Protein AF-A0A3N5GTB1-F1 (afdb_monomer)

Foldseek 3Di:
DPPVLFDADPVSPAGVVGCCLGLVADDPDPQGDGLLVVLCVPQALPDDCVVQVLSNVVSLVSSLVSLLSNLCSVQAVVVLCVVCVVVCVVDVCCVVVLVLLVVLLVLVVCVVCCVDCLNPPLLPDDRDNDDDPRRDPVSNVVVSVVVNVVSVDDDPSNVVSPVDPSPSHDPVSVVVSVVVSVVLSVVLVVCPPPNHDPCPPPRHSSVVD

Secondary structure (DSSP, 8-state):
--STTPEE-TTSS-EES-HHHHS-B---SSS--B-HHHHIIIIITT--TTT-HHHHHHHHHHHHHHHHHHHHIIIIIHHHHHHTHHHHHH-TTHHHHHHHHHHHHHHHHHHH-TTSHIIIIITT--------TTS-HHHHHHHHHHHHHHTT--SHHHHHHTT----SS-HHHHHHHHHHHHHHHHHHHHHHSSS----TT--SGGGG-

Solvent-accessible surface area (backbone atoms only — not comparable to full-atom values): 12001 Å² total; per-residue (Å²): 93,54,52,76,14,36,42,60,45,99,81,67,81,49,42,53,54,37,60,56,70,53,47,37,42,77,55,94,57,96,59,62,46,42,32,37,39,58,53,37,63,77,70,43,73,84,56,52,56,92,80,41,47,55,36,39,51,52,46,50,52,32,48,52,42,43,49,46,49,39,47,41,24,65,72,44,50,50,52,45,48,67,77,43,43,68,54,46,74,76,32,83,68,42,60,56,69,44,44,49,28,53,54,23,50,52,52,48,51,54,66,79,34,71,82,34,61,57,66,75,45,51,66,76,58,75,91,60,63,81,82,52,94,80,57,59,69,68,28,44,53,50,32,45,53,46,56,54,50,57,80,65,61,78,52,69,70,60,61,48,36,72,70,55,85,36,87,74,47,42,71,68,59,50,53,50,49,52,55,53,49,51,53,53,52,52,50,45,50,57,51,49,45,98,64,55,69,91,59,82,93,58,47,38,63,73,82,76,114

Mean predicted aligned error: 4.12 Å

Structure (mmCIF, N/CA/C/O backbone):
data_AF-A0A3N5GTB1-F1
#
_entry.id   AF-A0A3N5GTB1-F1
#
loop_
_atom_site.group_PDB
_atom_site.id
_atom_site.type_symbol
_atom_site.label_atom_id
_atom_site.label_alt_id
_atom_site.label_comp_id
_atom_site.label_asym_id
_atom_site.label_entity_id
_atom_site.label_seq_id
_atom_site.pdbx_PDB_ins_code
_atom_site.Cartn_x
_atom_site.Cartn_y
_atom_site.Cartn_z
_atom_site.occupancy
_atom_site.B_iso_or_equiv
_atom_site.auth_seq_id
_atom_site.auth_comp_id
_atom_site.auth_asym_id
_atom_site.auth_atom_id
_atom_site.pdbx_PDB_model_num
ATOM 1 N N . MET A 1 1 ? 3.402 5.515 -2.998 1.00 71.94 1 MET A N 1
ATOM 2 C CA . MET A 1 1 ? 3.806 6.461 -4.069 1.00 71.94 1 MET A CA 1
ATOM 3 C C . MET A 1 1 ? 2.945 6.198 -5.280 1.00 71.94 1 MET A C 1
ATOM 5 O O . MET A 1 1 ? 1.875 6.769 -5.331 1.00 71.94 1 MET A O 1
ATOM 9 N N . ALA A 1 2 ? 3.324 5.293 -6.176 1.00 79.62 2 ALA A N 1
ATOM 10 C CA . ALA A 1 2 ? 2.433 4.733 -7.185 1.00 79.62 2 ALA A CA 1
ATOM 11 C C . ALA A 1 2 ? 2.153 3.270 -6.820 1.00 79.62 2 ALA A C 1
ATOM 13 O O . ALA A 1 2 ? 3.024 2.671 -6.173 1.00 79.62 2 ALA A O 1
ATOM 14 N N . PRO A 1 3 ? 0.984 2.708 -7.164 1.00 88.06 3 PRO A N 1
ATOM 15 C CA . PRO A 1 3 ? -0.127 3.209 -7.987 1.00 88.06 3 PRO A CA 1
ATOM 16 C C . PRO A 1 3 ? -0.988 4.353 -7.409 1.00 88.06 3 PRO A C 1
ATOM 18 O O . PRO A 1 3 ? -1.702 4.984 -8.187 1.00 88.06 3 PRO A O 1
ATOM 21 N N . ASP A 1 4 ? -0.915 4.673 -6.109 1.00 88.31 4 ASP A N 1
ATOM 22 C CA . ASP A 1 4 ? -1.715 5.732 -5.440 1.00 88.31 4 ASP A CA 1
ATOM 23 C C . ASP A 1 4 ? -1.354 7.181 -5.841 1.00 88.31 4 ASP A C 1
ATOM 25 O O . ASP A 1 4 ? -1.315 8.081 -5.010 1.00 88.31 4 ASP A O 1
ATOM 29 N N . SER A 1 5 ? -1.012 7.428 -7.103 1.00 88.25 5 SER A N 1
ATOM 30 C CA . SER A 1 5 ? -0.525 8.722 -7.594 1.00 88.25 5 SER A CA 1
ATOM 31 C C . SER A 1 5 ? -1.546 9.508 -8.409 1.00 88.25 5 SER A C 1
ATOM 33 O O . SER A 1 5 ? -1.198 10.572 -8.905 1.00 88.25 5 SER A O 1
ATOM 35 N N . GLY A 1 6 ? -2.770 9.006 -8.589 1.00 89.25 6 GLY A N 1
ATOM 36 C CA . GLY A 1 6 ? -3.812 9.768 -9.278 1.00 89.25 6 GLY A CA 1
ATOM 37 C C . GLY A 1 6 ? -4.082 11.098 -8.567 1.00 89.25 6 GLY A C 1
ATOM 38 O O . GLY A 1 6 ? -4.015 11.182 -7.342 1.00 89.25 6 GLY A O 1
ATOM 39 N N . ILE A 1 7 ? -4.356 12.151 -9.331 1.00 90.31 7 ILE A N 1
ATOM 40 C CA . ILE A 1 7 ? -4.638 13.482 -8.795 1.00 90.31 7 ILE A CA 1
ATOM 41 C C . ILE A 1 7 ? -6.068 13.485 -8.266 1.00 90.31 7 ILE A C 1
ATOM 43 O O . ILE A 1 7 ? -6.982 13.257 -9.061 1.00 90.31 7 ILE A O 1
ATOM 47 N N . PRO A 1 8 ? -6.274 13.724 -6.961 1.00 90.25 8 PRO A N 1
ATOM 48 C CA . PRO A 1 8 ? -7.608 13.758 -6.388 1.00 90.25 8 PRO A CA 1
ATOM 49 C C . PRO A 1 8 ? -8.387 14.979 -6.885 1.00 90.25 8 PRO A C 1
ATOM 51 O O . PRO A 1 8 ? -7.830 16.064 -7.078 1.00 90.25 8 PRO A O 1
ATOM 54 N N . ASP A 1 9 ? -9.699 14.822 -7.031 1.00 88.88 9 ASP A N 1
ATOM 55 C CA . ASP A 1 9 ? -10.620 15.950 -7.083 1.00 88.88 9 ASP A CA 1
ATOM 56 C C . ASP A 1 9 ? -10.715 16.654 -5.715 1.00 88.88 9 ASP A C 1
ATOM 58 O O . ASP A 1 9 ? -10.131 16.229 -4.719 1.00 88.88 9 ASP A O 1
ATOM 62 N N . ALA A 1 10 ? -11.457 17.763 -5.645 1.00 87.44 10 ALA A N 1
ATOM 63 C CA . ALA A 1 10 ? -11.552 18.569 -4.424 1.00 87.44 10 ALA A CA 1
ATOM 64 C C . ALA A 1 10 ? -12.070 17.786 -3.199 1.00 87.44 10 ALA A C 1
ATOM 66 O O . ALA A 1 10 ? -11.767 18.156 -2.065 1.00 87.44 10 ALA A O 1
ATOM 67 N N . ASN A 1 11 ? -12.831 16.713 -3.430 1.00 83.94 11 ASN A N 1
ATOM 68 C CA . ASN A 1 11 ? -13.435 15.888 -2.388 1.00 83.94 11 ASN A CA 1
ATOM 69 C C . ASN A 1 11 ? -12.634 14.613 -2.092 1.00 83.94 11 ASN A C 1
ATOM 71 O O . ASN A 1 11 ? -13.016 13.876 -1.186 1.00 83.94 11 ASN A O 1
ATOM 75 N N . TRP A 1 12 ? -11.543 14.356 -2.824 1.00 82.94 12 TRP 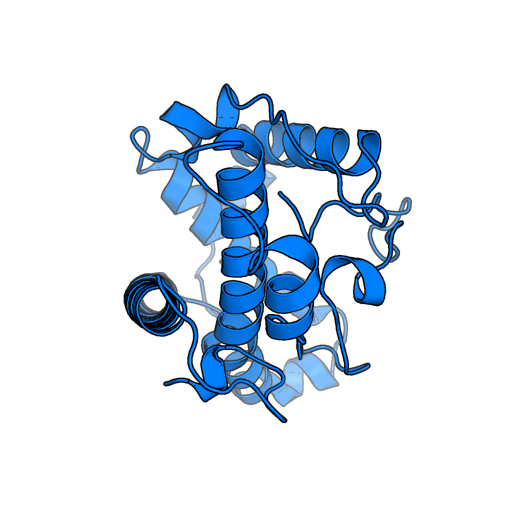A N 1
ATOM 76 C CA . TRP A 1 12 ? -10.755 13.122 -2.739 1.00 82.94 12 TRP A CA 1
ATOM 77 C C . TRP A 1 12 ? -11.563 11.852 -3.050 1.00 82.94 12 TRP A C 1
ATOM 79 O O . TRP A 1 12 ? -11.291 10.774 -2.520 1.00 82.94 12 TRP A O 1
ATOM 89 N 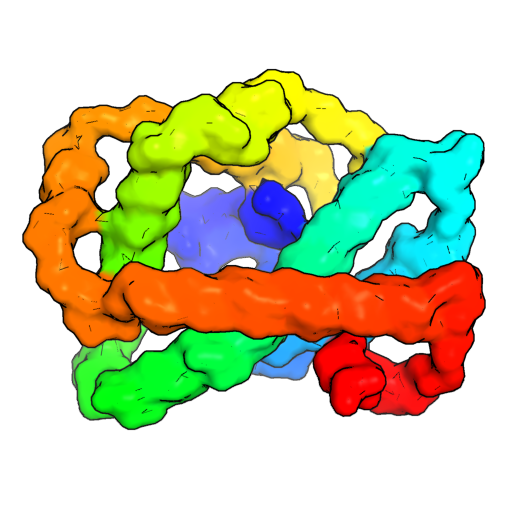N . GLU A 1 13 ? -12.562 11.975 -3.924 1.00 82.38 13 GLU A N 1
ATOM 90 C CA . GLU A 1 13 ? -13.451 10.878 -4.321 1.00 82.38 13 GLU A CA 1
ATOM 91 C C . GLU A 1 13 ? -13.109 10.336 -5.712 1.00 82.38 13 GLU A C 1
ATOM 93 O O . GLU A 1 13 ? -13.308 9.150 -5.983 1.00 82.38 13 GLU A O 1
ATOM 98 N N . LYS A 1 14 ? -12.581 11.188 -6.597 1.00 87.88 14 LYS A N 1
ATOM 99 C CA . LYS A 1 14 ? -12.169 10.817 -7.957 1.00 87.88 14 LYS A CA 1
ATOM 100 C C . LYS A 1 14 ? -10.705 11.136 -8.171 1.00 87.88 14 LYS A C 1
ATOM 102 O O . LYS A 1 14 ? -10.216 12.140 -7.669 1.00 87.88 14 LYS A O 1
ATOM 107 N N . PHE A 1 15 ? -10.036 10.295 -8.951 1.00 91.06 15 PHE A N 1
ATOM 108 C CA . PHE A 1 15 ? -8.606 10.402 -9.207 1.00 91.06 15 PHE A CA 1
ATOM 109 C C . PHE A 1 15 ? -8.328 10.380 -10.709 1.00 91.06 15 PHE A C 1
ATOM 111 O O . PHE A 1 15 ? -8.998 9.655 -11.446 1.00 91.06 15 PHE A O 1
ATOM 118 N N . ASP A 1 16 ? -7.339 11.156 -11.148 1.00 91.62 16 ASP A N 1
ATOM 119 C CA . ASP A 1 16 ? -6.843 11.150 -12.526 1.00 91.62 16 ASP A CA 1
ATOM 120 C C . ASP A 1 16 ? -5.323 10.884 -12.570 1.00 91.62 16 ASP A C 1
ATOM 122 O O . ASP A 1 16 ? -4.550 11.706 -12.067 1.00 91.62 16 ASP A O 1
ATOM 126 N N . PRO A 1 17 ? -4.849 9.752 -13.123 1.00 92.56 17 PRO A N 1
ATOM 127 C CA . PRO A 1 17 ? -5.628 8.650 -13.690 1.00 92.56 17 PRO A CA 1
ATOM 128 C C . PRO A 1 17 ? -6.424 7.887 -12.619 1.00 92.56 17 PRO A C 1
ATOM 130 O O . PRO A 1 17 ? -6.030 7.877 -11.447 1.00 92.56 17 PRO A O 1
ATOM 133 N N . PRO A 1 18 ? -7.524 7.218 -13.003 1.00 92.06 18 PRO A N 1
ATOM 134 C CA . PRO A 1 18 ? -8.385 6.539 -12.048 1.00 92.06 18 PRO A CA 1
ATOM 135 C C . PRO A 1 18 ? -7.761 5.222 -11.546 1.00 92.06 18 PRO A C 1
ATOM 137 O O . PRO A 1 18 ? -6.885 4.654 -12.213 1.00 92.06 18 PRO A O 1
ATOM 140 N N . PRO A 1 19 ? -8.203 4.694 -10.386 1.00 88.38 19 PRO A N 1
ATOM 141 C CA . PRO A 1 19 ? -7.651 3.470 -9.807 1.00 88.38 19 PRO A CA 1
ATOM 142 C C . PRO A 1 19 ? -7.740 2.249 -10.727 1.00 88.38 19 PRO A C 1
ATOM 144 O O . PRO A 1 19 ? -6.861 1.398 -10.679 1.00 88.38 19 PRO A O 1
ATOM 147 N N . GLU A 1 20 ? -8.740 2.156 -11.603 1.00 90.88 20 GLU A N 1
ATOM 148 C CA . GLU A 1 20 ? -8.862 1.077 -12.594 1.00 90.88 20 GLU A CA 1
ATOM 149 C C . GLU A 1 20 ? -7.641 1.014 -13.518 1.00 90.88 20 GLU A C 1
ATOM 151 O O . GLU A 1 20 ? -7.188 -0.068 -13.890 1.00 90.88 20 GLU A O 1
ATOM 156 N N . VAL A 1 21 ? -7.065 2.178 -13.827 1.00 92.06 21 VAL A N 1
ATOM 157 C CA . VAL A 1 21 ? -5.869 2.310 -14.656 1.00 92.06 21 VAL A CA 1
ATOM 158 C C . VAL A 1 21 ? -4.610 2.093 -13.823 1.00 92.06 21 VAL A C 1
ATOM 160 O O . VAL A 1 21 ? -3.775 1.268 -14.185 1.00 92.06 21 VAL A O 1
ATOM 163 N N . THR A 1 22 ? -4.453 2.799 -12.699 1.00 93.31 22 THR A N 1
ATOM 164 C CA . THR A 1 22 ? -3.199 2.727 -11.933 1.00 93.31 22 THR A CA 1
ATOM 165 C C . THR A 1 22 ? -3.062 1.410 -11.168 1.00 93.31 22 THR A C 1
ATOM 167 O O . THR A 1 22 ? -1.982 0.830 -11.104 1.00 93.31 22 THR A O 1
ATOM 170 N N . HIS A 1 23 ? -4.142 0.868 -10.624 1.00 92.88 23 HIS A N 1
ATOM 171 C CA . HIS A 1 23 ? -4.092 -0.351 -9.821 1.00 92.88 23 HIS A CA 1
ATOM 172 C C . HIS A 1 23 ? -4.355 -1.627 -10.620 1.00 92.88 23 HIS A C 1
ATOM 174 O O . HIS A 1 23 ? -4.272 -2.706 -10.043 1.00 92.88 23 HIS A O 1
ATOM 180 N N . PHE A 1 24 ? -4.658 -1.539 -11.922 1.00 93.81 24 PHE A N 1
ATOM 181 C CA . PHE A 1 24 ? -5.088 -2.698 -12.718 1.00 93.81 24 PHE A CA 1
ATOM 182 C C . PHE A 1 24 ? -6.289 -3.396 -12.057 1.00 93.81 24 PHE A C 1
ATOM 184 O O . PHE A 1 24 ? -6.337 -4.623 -11.944 1.00 93.81 24 PHE A O 1
ATOM 191 N N . LYS A 1 25 ? -7.231 -2.594 -11.545 1.00 91.25 25 LYS A N 1
ATOM 192 C CA . LYS A 1 25 ? -8.411 -3.084 -10.827 1.00 91.25 25 LYS A CA 1
ATOM 193 C C . LYS A 1 25 ? -9.337 -3.797 -11.812 1.00 91.25 25 LYS A C 1
ATOM 195 O O . LYS A 1 25 ? -9.664 -3.243 -12.857 1.00 91.25 25 LYS A O 1
ATOM 200 N N . ILE A 1 26 ? -9.769 -5.007 -11.468 1.00 87.81 26 ILE A N 1
ATOM 201 C CA . ILE A 1 26 ? -10.628 -5.841 -12.330 1.00 87.81 26 ILE A CA 1
ATOM 202 C C . ILE A 1 26 ? -12.048 -6.036 -11.788 1.00 87.81 26 ILE A C 1
ATOM 204 O O . ILE A 1 26 ? -12.860 -6.697 -12.433 1.00 87.81 26 ILE A O 1
ATOM 208 N N . SER A 1 27 ? -12.360 -5.479 -10.616 1.00 79.31 27 SER A N 1
ATOM 209 C CA . SER A 1 27 ? -13.693 -5.536 -10.016 1.00 79.31 27 SER A CA 1
ATOM 210 C C . SER A 1 27 ? -14.180 -4.155 -9.573 1.00 79.31 27 SER A C 1
ATOM 212 O O . SER A 1 27 ? -13.404 -3.301 -9.144 1.00 79.31 27 SER A O 1
ATOM 214 N N . ASP A 1 28 ? -15.496 -3.943 -9.624 1.00 69.31 28 ASP A N 1
ATOM 215 C CA . ASP A 1 28 ? -16.139 -2.693 -9.187 1.00 69.31 28 ASP A CA 1
ATOM 216 C C . ASP A 1 28 ? -16.350 -2.630 -7.660 1.00 69.31 28 ASP A C 1
ATOM 218 O O . ASP A 1 28 ? -16.892 -1.661 -7.132 1.00 69.31 28 ASP A O 1
ATOM 222 N N . GLY A 1 29 ? -15.911 -3.656 -6.921 1.00 64.69 29 GLY A N 1
ATOM 223 C CA . GLY A 1 29 ? -16.095 -3.764 -5.475 1.00 64.69 29 GLY A CA 1
ATOM 224 C C . GLY A 1 29 ? -15.319 -2.719 -4.661 1.00 64.69 29 GLY A C 1
ATOM 225 O O . GLY A 1 29 ? -14.359 -2.106 -5.133 1.00 64.69 29 GLY A O 1
ATOM 226 N N . VAL A 1 30 ? -15.733 -2.548 -3.397 1.00 62.25 30 VAL A N 1
ATOM 227 C CA . VAL A 1 30 ? -15.027 -1.721 -2.390 1.00 62.25 30 VAL A CA 1
ATOM 228 C C . VAL A 1 30 ? -13.658 -2.319 -2.048 1.00 62.25 30 VAL A C 1
ATOM 230 O O . VAL A 1 30 ? -12.712 -1.600 -1.737 1.00 62.25 30 VAL A O 1
ATOM 233 N N . LEU A 1 31 ? -13.551 -3.644 -2.130 1.00 69.69 31 LEU A N 1
ATOM 234 C CA . LEU A 1 31 ? -12.321 -4.393 -1.916 1.00 69.69 31 LEU A CA 1
ATOM 235 C C . LEU A 1 31 ? -11.568 -4.525 -3.244 1.00 69.69 31 LEU A C 1
ATOM 237 O O . LEU A 1 31 ? -12.182 -4.768 -4.282 1.00 69.69 31 LEU A O 1
ATOM 241 N N . LYS A 1 32 ? -10.248 -4.315 -3.209 1.00 72.00 32 LYS A N 1
ATOM 242 C CA . LYS A 1 32 ? -9.399 -4.281 -4.403 1.00 72.00 32 LYS A CA 1
ATOM 243 C C . LYS A 1 32 ? -9.123 -5.717 -4.876 1.00 72.00 32 LYS A C 1
ATOM 245 O O . LYS A 1 32 ? -8.433 -6.458 -4.186 1.00 72.00 32 LYS A O 1
ATOM 250 N N . ASP A 1 33 ? -9.620 -6.088 -6.057 1.00 85.19 33 ASP A N 1
ATOM 251 C CA . ASP A 1 33 ? -9.090 -7.227 -6.816 1.00 85.19 33 ASP A CA 1
ATOM 252 C C . ASP A 1 33 ? -8.214 -6.670 -7.942 1.00 85.19 33 ASP A C 1
ATOM 254 O O . ASP A 1 33 ? -8.720 -6.039 -8.878 1.00 85.19 33 ASP A O 1
ATOM 258 N N . LEU A 1 34 ? -6.895 -6.835 -7.813 1.00 93.81 34 LEU A N 1
ATOM 259 C CA . LEU A 1 34 ? -5.915 -6.241 -8.721 1.00 93.81 34 LEU A CA 1
ATOM 260 C C . LEU A 1 34 ? -5.237 -7.305 -9.584 1.00 93.81 34 LEU A C 1
ATOM 262 O O . LEU A 1 34 ? -4.743 -8.313 -9.073 1.00 93.81 34 LEU A O 1
ATOM 266 N N . ALA A 1 35 ? -5.141 -7.046 -10.887 1.00 94.56 35 ALA A N 1
ATOM 267 C CA . ALA A 1 35 ? -4.394 -7.872 -11.829 1.00 94.56 35 ALA A CA 1
ATOM 268 C C . ALA A 1 35 ? -2.895 -7.525 -11.813 1.00 94.56 35 ALA A C 1
ATOM 270 O O . ALA A 1 35 ? -2.337 -7.044 -12.800 1.00 94.56 35 ALA A O 1
ATOM 271 N N . ASP A 1 36 ? -2.219 -7.753 -10.684 1.00 96.44 36 ASP A N 1
ATOM 272 C CA . ASP A 1 36 ? -0.808 -7.378 -10.515 1.00 96.44 36 ASP A CA 1
ATOM 273 C C . ASP A 1 36 ? 0.134 -8.047 -11.541 1.00 96.44 36 ASP A C 1
ATOM 275 O O . ASP A 1 36 ? 1.134 -7.443 -11.952 1.00 96.44 36 ASP A O 1
ATOM 279 N N . LEU A 1 37 ? -0.212 -9.238 -12.055 1.00 97.12 37 LEU A N 1
ATOM 280 C CA . LEU A 1 37 ? 0.586 -9.901 -13.090 1.00 97.12 37 LEU A CA 1
ATOM 281 C C . LEU A 1 37 ? 0.494 -9.213 -14.454 1.00 97.12 37 LEU A C 1
ATOM 283 O O . LEU A 1 37 ? 1.403 -9.378 -15.270 1.00 97.12 37 LEU A O 1
ATOM 287 N N . ASP A 1 38 ? -0.544 -8.418 -14.719 1.00 96.00 38 ASP A N 1
ATOM 288 C CA . ASP A 1 38 ? -0.609 -7.624 -15.946 1.00 96.00 38 ASP A CA 1
ATOM 289 C C . ASP A 1 38 ? 0.424 -6.503 -15.930 1.00 96.00 38 ASP A C 1
ATOM 291 O O . ASP A 1 38 ? 1.114 -6.293 -16.934 1.00 96.00 38 ASP A O 1
ATOM 295 N N . PHE A 1 39 ? 0.611 -5.852 -14.778 1.00 96.06 39 PHE A N 1
ATOM 296 C CA . PHE A 1 39 ? 1.706 -4.906 -14.603 1.00 96.06 39 PHE A CA 1
ATOM 297 C C . PHE A 1 39 ? 3.062 -5.606 -14.756 1.00 96.06 39 PHE A C 1
ATOM 299 O O . PHE A 1 39 ? 3.913 -5.140 -15.519 1.00 96.06 39 PHE A O 1
ATOM 306 N N . PHE A 1 40 ? 3.255 -6.755 -14.092 1.00 96.00 40 PHE A N 1
ATOM 307 C CA . PHE A 1 40 ? 4.500 -7.521 -14.187 1.00 96.00 40 PHE A CA 1
ATOM 308 C C . PHE A 1 40 ? 4.864 -7.841 -15.642 1.00 96.00 40 PHE A C 1
ATOM 310 O O . PHE A 1 40 ? 5.969 -7.531 -16.084 1.00 96.00 40 PHE A O 1
ATOM 317 N N . ARG A 1 41 ? 3.930 -8.411 -16.413 1.00 95.12 41 ARG A N 1
ATOM 318 C CA . ARG A 1 41 ? 4.163 -8.805 -17.812 1.00 95.12 41 ARG A CA 1
ATOM 319 C C . ARG A 1 41 ? 4.515 -7.619 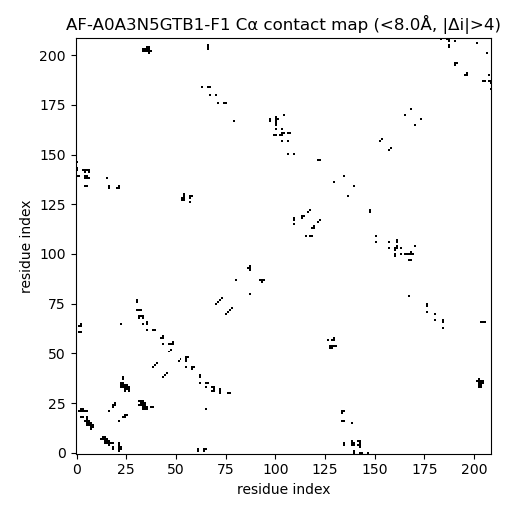-18.703 1.00 95.12 41 ARG A C 1
ATOM 321 O O . ARG A 1 41 ? 5.432 -7.726 -19.512 1.00 95.12 41 ARG A O 1
ATOM 328 N N . ARG A 1 42 ? 3.775 -6.515 -18.577 1.00 93.94 42 ARG A N 1
ATOM 329 C CA . ARG A 1 42 ? 3.906 -5.355 -19.472 1.00 93.94 42 ARG A CA 1
ATOM 330 C C . ARG A 1 42 ? 5.125 -4.503 -19.149 1.00 93.94 42 ARG A C 1
ATOM 332 O O . ARG A 1 42 ? 5.786 -4.022 -20.064 1.00 93.94 42 ARG A O 1
ATOM 339 N N . TYR A 1 43 ? 5.425 -4.323 -17.865 1.00 93.50 43 TYR A N 1
ATOM 340 C CA . TYR A 1 43 ? 6.366 -3.295 -17.430 1.00 93.50 43 TYR A CA 1
ATOM 341 C C . TYR A 1 43 ? 7.608 -3.855 -16.729 1.00 93.50 43 TYR A C 1
ATOM 343 O O . TYR A 1 43 ? 8.613 -3.152 -16.664 1.00 93.50 43 TYR A O 1
ATOM 351 N N . LEU A 1 44 ? 7.611 -5.096 -16.234 1.00 92.75 44 LEU A N 1
ATOM 352 C CA . LEU A 1 44 ? 8.694 -5.574 -15.364 1.00 92.75 44 LEU A CA 1
ATOM 353 C C . LEU A 1 44 ? 9.428 -6.825 -15.874 1.00 92.75 44 LEU A C 1
ATOM 355 O O . LEU A 1 44 ? 10.650 -6.887 -15.757 1.00 92.75 44 LEU A O 1
ATOM 359 N N . ALA A 1 45 ? 8.738 -7.782 -16.498 1.00 91.38 45 ALA A N 1
ATOM 360 C CA . ALA A 1 45 ? 9.309 -9.068 -16.916 1.00 91.38 45 ALA A CA 1
ATOM 361 C C . ALA A 1 45 ? 10.472 -8.939 -17.922 1.00 91.38 45 ALA A C 1
ATOM 363 O O . ALA A 1 45 ? 11.405 -9.738 -17.902 1.00 91.38 45 ALA A O 1
ATOM 364 N N . GLY A 1 46 ? 10.431 -7.928 -18.797 1.00 84.88 46 GLY A N 1
ATOM 365 C CA . GLY A 1 46 ? 11.481 -7.657 -19.786 1.00 84.88 46 GLY A CA 1
ATOM 366 C C . GLY A 1 46 ? 12.613 -6.750 -19.290 1.00 84.88 46 GLY A C 1
ATOM 367 O O . GLY A 1 46 ? 13.564 -6.500 -20.035 1.00 84.88 46 GLY A O 1
ATOM 368 N N . ASN A 1 47 ? 12.528 -6.228 -18.062 1.00 84.06 47 ASN A N 1
ATOM 369 C CA . ASN A 1 47 ? 13.497 -5.258 -17.568 1.00 84.06 47 ASN A CA 1
ATOM 370 C C . ASN A 1 47 ? 14.785 -5.937 -17.102 1.00 84.06 47 ASN A C 1
ATOM 372 O O . ASN A 1 47 ? 14.772 -6.882 -16.318 1.00 84.06 47 ASN A O 1
ATOM 376 N N . ASN A 1 48 ? 15.922 -5.395 -17.541 1.00 82.38 48 ASN A N 1
ATOM 377 C CA . ASN A 1 48 ? 17.235 -5.841 -17.093 1.00 82.38 48 ASN A CA 1
ATOM 378 C C . ASN A 1 48 ? 17.777 -4.879 -16.014 1.00 82.38 48 ASN A C 1
ATOM 380 O O . ASN A 1 48 ? 18.131 -3.743 -16.359 1.00 82.38 48 ASN A O 1
ATOM 384 N N . PRO A 1 49 ? 17.903 -5.314 -14.743 1.00 85.94 49 PRO A N 1
ATOM 385 C CA . PRO A 1 49 ? 18.383 -4.460 -13.655 1.00 85.94 49 PRO A CA 1
ATOM 386 C C . PRO A 1 49 ? 19.817 -3.956 -13.867 1.00 85.94 49 PRO A C 1
ATOM 388 O O . PRO A 1 49 ? 20.159 -2.889 -13.371 1.00 85.94 49 PRO A O 1
ATOM 391 N N . ALA A 1 50 ? 20.646 -4.668 -14.641 1.00 87.3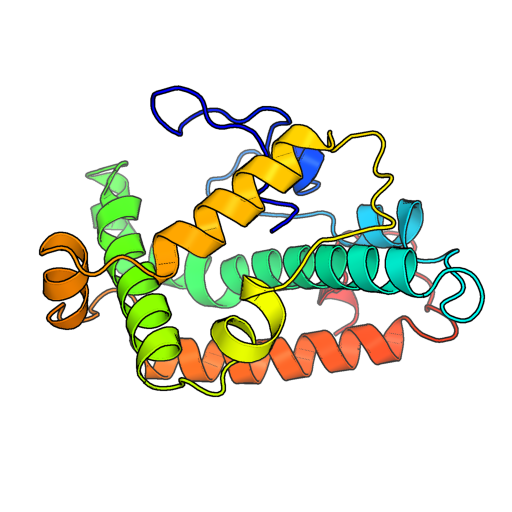8 50 ALA A N 1
ATOM 392 C CA . ALA A 1 50 ? 22.010 -4.240 -14.949 1.00 87.38 50 ALA A CA 1
ATOM 393 C C . ALA A 1 50 ? 22.070 -3.111 -15.992 1.00 87.38 50 ALA A C 1
ATOM 395 O O . ALA A 1 50 ? 23.062 -2.390 -16.051 1.00 87.38 50 ALA A O 1
ATOM 396 N N . ARG A 1 51 ? 21.035 -2.960 -16.832 1.00 87.25 51 ARG A N 1
ATOM 397 C CA . ARG A 1 51 ? 20.979 -1.906 -17.860 1.00 87.25 51 ARG A CA 1
ATOM 398 C C . ARG A 1 51 ? 20.275 -0.651 -17.358 1.00 87.25 51 ARG A C 1
ATOM 400 O O . ARG A 1 51 ? 20.785 0.439 -17.570 1.00 87.25 51 ARG A O 1
ATOM 407 N N . ASN A 1 52 ? 19.130 -0.815 -16.692 1.00 86.88 52 ASN A N 1
ATOM 408 C CA . ASN A 1 52 ? 18.281 0.291 -16.240 1.00 86.88 52 ASN A CA 1
ATOM 409 C C . ASN A 1 52 ? 17.890 0.115 -14.757 1.00 86.88 52 ASN A C 1
ATOM 411 O O . ASN A 1 52 ? 16.724 -0.164 -14.462 1.00 86.88 52 ASN A O 1
ATOM 415 N N . PRO A 1 53 ? 18.837 0.252 -13.807 1.00 88.81 53 PRO A N 1
ATOM 416 C CA . PRO A 1 53 ? 18.595 -0.050 -12.393 1.00 88.81 53 PRO A CA 1
ATOM 417 C C . PRO A 1 53 ? 17.512 0.830 -11.749 1.00 88.81 53 PRO A C 1
ATOM 419 O O . PRO A 1 53 ? 16.707 0.316 -10.972 1.00 88.81 53 PRO A O 1
ATOM 422 N N . GLY A 1 54 ? 17.440 2.122 -12.094 1.00 88.81 54 GLY A N 1
ATOM 423 C CA . GLY A 1 54 ? 16.411 3.041 -11.580 1.00 88.81 54 GLY A CA 1
ATOM 424 C C . GLY A 1 54 ? 14.999 2.644 -12.023 1.00 88.81 54 GLY A C 1
ATOM 425 O O . GLY A 1 54 ? 14.123 2.419 -11.190 1.00 88.81 54 GLY A O 1
ATOM 426 N N . GLN A 1 55 ? 14.808 2.426 -13.329 1.00 90.38 55 GLN A N 1
ATOM 427 C CA . GLN A 1 55 ? 13.531 1.972 -13.892 1.00 90.38 55 GLN A CA 1
ATOM 428 C C . GLN A 1 55 ? 13.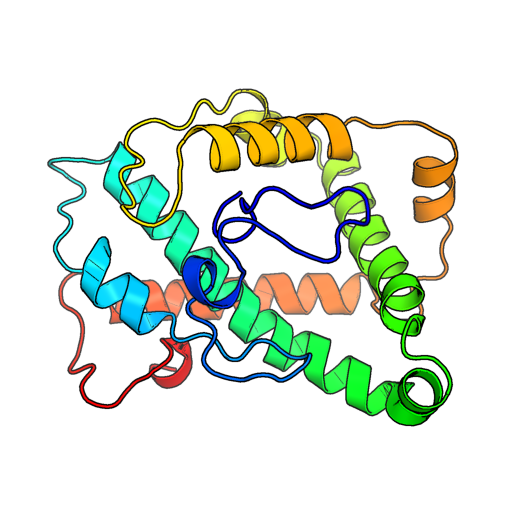109 0.610 -13.325 1.00 90.38 55 GLN A C 1
ATOM 430 O O . GLN A 1 55 ? 11.946 0.420 -12.971 1.00 90.38 55 GLN A O 1
ATOM 435 N N . PHE A 1 56 ? 14.041 -0.343 -13.220 1.00 91.62 56 PHE A N 1
ATOM 436 C CA . PHE A 1 56 ? 13.757 -1.639 -12.608 1.00 91.62 56 PHE A CA 1
ATOM 437 C C . PHE A 1 56 ? 13.306 -1.480 -11.154 1.00 91.62 56 PHE A C 1
ATOM 439 O O . PHE A 1 56 ? 12.277 -2.034 -10.784 1.00 91.62 56 PHE A O 1
ATOM 446 N N . SER A 1 57 ? 14.019 -0.684 -10.353 1.00 91.19 57 SER A N 1
ATOM 447 C CA . SER A 1 57 ? 13.694 -0.475 -8.936 1.00 91.19 57 SER A CA 1
ATOM 448 C C . SER A 1 57 ? 12.332 0.196 -8.751 1.00 91.19 57 SER A C 1
ATOM 450 O O . SER A 1 57 ? 11.543 -0.243 -7.916 1.00 91.19 57 SER A O 1
ATOM 452 N N . PHE A 1 58 ? 12.019 1.214 -9.560 1.00 92.00 58 PHE A N 1
ATOM 453 C CA . PHE A 1 58 ? 10.718 1.883 -9.528 1.00 92.00 58 PHE A CA 1
ATOM 454 C C . PHE A 1 58 ? 9.578 0.916 -9.866 1.00 92.00 58 PHE A C 1
ATOM 456 O O . PHE A 1 58 ? 8.608 0.808 -9.117 1.00 92.00 58 PHE A O 1
ATOM 463 N N . ARG A 1 59 ? 9.708 0.169 -10.969 1.00 93.56 59 ARG A N 1
ATOM 464 C CA . ARG A 1 59 ? 8.678 -0.781 -11.408 1.00 93.56 59 ARG A CA 1
ATOM 465 C C . ARG A 1 59 ? 8.559 -1.976 -10.459 1.00 93.56 59 ARG A C 1
ATOM 467 O O . ARG A 1 59 ? 7.452 -2.440 -10.220 1.00 93.56 59 ARG A O 1
ATOM 474 N N . LEU A 1 60 ? 9.656 -2.431 -9.855 1.00 94.38 60 LEU A N 1
ATOM 475 C CA . LEU A 1 60 ? 9.617 -3.450 -8.806 1.00 94.38 60 LEU A CA 1
ATOM 476 C C . LEU A 1 60 ? 8.847 -2.953 -7.577 1.00 94.38 60 LEU A C 1
ATOM 478 O O . LEU A 1 60 ? 7.969 -3.657 -7.088 1.00 94.38 60 LEU A O 1
ATOM 482 N N . GLY A 1 61 ? 9.116 -1.725 -7.124 1.00 94.00 61 GLY A N 1
ATOM 483 C CA . GLY A 1 61 ? 8.374 -1.103 -6.027 1.00 94.00 61 GLY A CA 1
ATOM 484 C C . GLY A 1 61 ? 6.881 -0.950 -6.332 1.00 94.00 61 GLY A C 1
ATOM 485 O O . GLY A 1 61 ? 6.049 -1.239 -5.477 1.00 94.00 61 GLY A O 1
ATOM 486 N N . TYR A 1 62 ? 6.538 -0.570 -7.566 1.00 95.25 62 TYR A N 1
ATOM 487 C CA . TYR A 1 62 ? 5.152 -0.511 -8.038 1.00 95.25 62 TYR A CA 1
ATOM 488 C C . TYR A 1 62 ? 4.476 -1.882 -7.962 1.00 95.25 62 TYR A C 1
ATOM 490 O O . TYR A 1 62 ? 3.395 -2.021 -7.397 1.00 95.25 62 TYR A O 1
ATOM 498 N N . PHE A 1 63 ? 5.125 -2.911 -8.506 1.00 96.62 63 PHE A N 1
ATOM 499 C CA . PHE A 1 63 ? 4.594 -4.269 -8.512 1.00 96.62 63 PHE A CA 1
ATOM 500 C C . PHE A 1 63 ? 4.389 -4.812 -7.092 1.00 96.62 63 PHE A C 1
ATOM 502 O O . PHE A 1 63 ? 3.333 -5.361 -6.788 1.00 96.62 63 PHE A O 1
ATOM 509 N N . PHE A 1 64 ? 5.355 -4.598 -6.196 1.00 97.31 64 PHE A N 1
ATOM 510 C CA . PHE A 1 64 ? 5.224 -4.980 -4.789 1.00 97.31 64 PHE A CA 1
ATOM 511 C C . PHE A 1 64 ? 4.083 -4.250 -4.090 1.00 97.31 64 PHE A C 1
ATOM 513 O O . PHE A 1 64 ? 3.395 -4.861 -3.274 1.00 97.31 64 PHE A O 1
ATOM 520 N N . HIS A 1 65 ? 3.829 -2.988 -4.431 1.00 96.25 65 HIS A N 1
ATOM 521 C CA . HIS A 1 65 ? 2.656 -2.292 -3.924 1.00 96.25 65 HIS A CA 1
ATOM 522 C C . HIS A 1 65 ? 1.353 -2.965 -4.383 1.00 96.25 65 HIS A C 1
ATOM 524 O O . HIS A 1 65 ? 0.500 -3.221 -3.541 1.00 96.25 65 HIS A O 1
ATOM 530 N N . LEU A 1 66 ? 1.207 -3.330 -5.666 1.00 97.00 66 LEU A N 1
ATOM 531 C CA . LEU A 1 66 ? 0.000 -4.029 -6.146 1.00 97.00 66 LEU A CA 1
ATOM 532 C C . LEU A 1 66 ? -0.230 -5.359 -5.406 1.00 97.00 66 LEU A C 1
ATOM 534 O O . LEU A 1 66 ? -1.354 -5.670 -5.013 1.00 97.00 66 LEU A O 1
ATOM 538 N N . ILE A 1 67 ? 0.838 -6.130 -5.167 1.00 97.44 67 ILE A N 1
ATOM 539 C CA . ILE A 1 67 ? 0.752 -7.363 -4.370 1.00 97.44 67 ILE A CA 1
ATOM 540 C C . ILE A 1 67 ? 0.337 -7.041 -2.929 1.00 97.44 67 ILE A C 1
ATOM 542 O O . ILE A 1 67 ? -0.504 -7.737 -2.362 1.00 97.44 67 ILE A O 1
ATOM 546 N N . THR A 1 68 ? 0.904 -5.986 -2.339 1.00 97.12 68 THR A N 1
ATOM 547 C CA . THR A 1 68 ? 0.596 -5.557 -0.966 1.00 97.12 68 THR A CA 1
ATOM 548 C C . THR A 1 68 ? -0.867 -5.149 -0.827 1.00 97.12 68 THR A C 1
ATOM 550 O O . THR A 1 68 ? -1.499 -5.523 0.152 1.00 97.12 68 THR A O 1
ATOM 553 N N . ASP A 1 69 ? -1.440 -4.471 -1.820 1.00 95.50 69 ASP A N 1
ATOM 554 C CA . ASP A 1 69 ? -2.864 -4.123 -1.863 1.00 95.50 69 ASP A CA 1
ATOM 555 C C . ASP A 1 69 ? -3.782 -5.354 -1.943 1.00 95.50 69 ASP A C 1
ATOM 557 O O . ASP A 1 69 ? -4.806 -5.426 -1.251 1.00 95.50 69 ASP A O 1
ATOM 561 N N . ASN A 1 70 ? -3.416 -6.348 -2.761 1.00 95.94 70 ASN A N 1
ATOM 562 C CA . ASN A 1 70 ? -4.131 -7.625 -2.821 1.00 95.94 70 ASN A CA 1
ATOM 563 C C . ASN A 1 70 ? -4.049 -8.361 -1.470 1.00 95.94 70 ASN A C 1
ATOM 565 O O . ASN A 1 70 ? -5.058 -8.857 -0.964 1.00 95.94 70 ASN A O 1
ATOM 569 N N . LEU A 1 71 ? -2.870 -8.386 -0.840 1.00 97.12 71 LEU A N 1
ATOM 570 C CA . LEU A 1 71 ? -2.682 -8.965 0.493 1.00 97.12 71 LEU A CA 1
ATOM 571 C C . LEU A 1 71 ? -3.476 -8.209 1.557 1.00 97.12 71 LEU A C 1
ATOM 573 O O . LEU A 1 71 ? -4.146 -8.846 2.364 1.00 97.12 71 LEU A O 1
ATOM 577 N N . TRP A 1 72 ? -3.463 -6.876 1.537 1.00 96.62 72 TRP A N 1
ATOM 578 C CA . TRP A 1 72 ? -4.241 -6.044 2.453 1.00 96.62 72 TRP A CA 1
ATOM 579 C C . TRP A 1 72 ? -5.727 -6.355 2.330 1.00 96.62 72 TRP A C 1
ATOM 581 O O . TRP A 1 72 ? -6.415 -6.545 3.330 1.00 96.62 72 TRP A O 1
ATOM 591 N N . THR A 1 73 ? -6.225 -6.493 1.101 1.00 94.62 73 THR A N 1
ATOM 592 C CA . THR A 1 73 ? -7.616 -6.875 0.848 1.00 94.62 73 THR A CA 1
ATOM 593 C C . THR A 1 73 ? -7.958 -8.227 1.469 1.00 94.62 73 THR A C 1
ATOM 595 O O . THR A 1 73 ? -9.004 -8.358 2.106 1.00 94.62 73 THR A O 1
ATOM 598 N N . VAL A 1 74 ? -7.095 -9.231 1.312 1.00 94.81 74 VAL A N 1
ATOM 599 C CA . VAL A 1 74 ? -7.347 -10.588 1.816 1.00 94.81 74 VAL A CA 1
ATOM 600 C C . VAL A 1 74 ? -7.200 -10.681 3.335 1.00 94.81 74 VAL A C 1
ATOM 602 O O . VAL A 1 74 ? -8.032 -11.316 3.979 1.00 94.81 74 VAL A O 1
ATOM 605 N N . LEU A 1 75 ? -6.160 -10.067 3.897 1.00 96.38 75 LEU A N 1
ATOM 606 C CA . LEU A 1 75 ? -5.751 -10.252 5.291 1.00 96.38 75 LEU A CA 1
ATOM 607 C C . LEU A 1 75 ? -6.377 -9.232 6.247 1.00 96.38 75 LEU A C 1
ATOM 609 O O . LEU A 1 75 ? -6.582 -9.558 7.410 1.00 96.38 75 LEU A O 1
ATOM 613 N N . ILE A 1 76 ? -6.706 -8.029 5.769 1.00 96.62 76 ILE A N 1
ATOM 614 C CA . ILE A 1 76 ? -7.255 -6.941 6.592 1.00 96.62 76 ILE A CA 1
ATOM 615 C C . ILE A 1 76 ? -8.642 -6.528 6.095 1.00 96.62 76 ILE A C 1
ATOM 617 O O . ILE A 1 76 ? -9.620 -6.640 6.827 1.00 96.62 76 ILE A O 1
ATOM 621 N N . GLY A 1 77 ? -8.771 -6.113 4.833 1.00 94.62 77 GLY A N 1
ATOM 622 C CA . GLY A 1 77 ? -10.005 -5.540 4.287 1.00 94.62 77 GLY A CA 1
ATOM 623 C C . GLY A 1 77 ? -11.223 -6.464 4.403 1.00 94.62 77 GLY A C 1
ATOM 624 O O . GLY A 1 77 ? -12.231 -6.087 5.003 1.00 94.62 77 GLY A O 1
ATOM 625 N N . ARG A 1 78 ? -11.137 -7.687 3.859 1.00 94.38 78 ARG A N 1
ATOM 626 C CA . ARG A 1 78 ? -12.218 -8.691 3.917 1.00 94.38 78 ARG A CA 1
ATOM 627 C C . ARG A 1 78 ? -12.571 -9.066 5.369 1.00 94.38 78 ARG A C 1
ATOM 629 O O . ARG A 1 78 ? -13.756 -8.992 5.699 1.00 94.38 78 ARG A O 1
ATOM 636 N N . PRO A 1 79 ? -11.610 -9.407 6.254 1.00 95.88 79 PRO A N 1
ATOM 637 C CA . PRO A 1 79 ? -11.902 -9.663 7.666 1.00 95.88 79 PRO A CA 1
ATOM 638 C C . PRO A 1 79 ? -12.559 -8.490 8.396 1.00 95.88 79 PRO A C 1
ATOM 640 O O . PRO A 1 79 ? -13.522 -8.705 9.130 1.00 95.88 79 PRO A O 1
ATOM 643 N N . THR A 1 80 ? -12.108 -7.256 8.167 1.00 95.88 80 THR A N 1
ATOM 644 C CA . THR A 1 80 ? -12.702 -6.060 8.781 1.00 95.88 80 THR A CA 1
ATOM 645 C C . THR A 1 80 ? -14.141 -5.851 8.315 1.00 95.88 80 THR A C 1
ATOM 647 O O . THR A 1 80 ? -15.028 -5.640 9.141 1.00 95.88 80 THR A O 1
ATOM 650 N N . HIS A 1 81 ? -14.416 -5.990 7.015 1.00 94.00 81 HIS A N 1
ATOM 651 C CA . HIS A 1 81 ? -15.786 -5.933 6.496 1.00 94.00 81 HIS A CA 1
ATOM 652 C C . HIS A 1 81 ? -16.684 -7.034 7.070 1.00 94.00 81 HIS A C 1
ATOM 654 O O . HIS A 1 81 ? -17.848 -6.773 7.362 1.00 94.00 81 HIS A O 1
ATOM 660 N N . ALA A 1 82 ? -16.155 -8.244 7.265 1.00 95.38 82 ALA A N 1
ATOM 661 C CA . ALA A 1 82 ? -16.902 -9.330 7.892 1.00 95.38 82 ALA A CA 1
ATOM 662 C C . ALA A 1 82 ? -17.191 -9.049 9.378 1.00 95.38 82 ALA A C 1
ATOM 664 O O . ALA A 1 82 ? -18.302 -9.297 9.841 1.00 95.38 82 ALA A O 1
ATOM 665 N N . ARG A 1 83 ? -16.216 -8.499 10.117 1.00 96.75 83 ARG A N 1
ATOM 666 C CA . ARG A 1 83 ? -16.328 -8.188 11.553 1.00 96.75 83 ARG A CA 1
ATOM 667 C C . ARG A 1 83 ? -17.309 -7.045 11.833 1.00 96.75 83 ARG A C 1
ATOM 669 O O . ARG A 1 83 ? -18.020 -7.101 12.831 1.00 96.75 83 ARG A O 1
ATOM 676 N N . TYR A 1 84 ? -17.358 -6.038 10.959 1.00 96.00 84 TYR A N 1
ATOM 677 C CA . TYR A 1 84 ? -18.165 -4.823 11.142 1.00 96.00 84 TYR A CA 1
ATOM 678 C C . TYR A 1 84 ? -19.242 -4.638 10.064 1.00 96.00 84 TYR A C 1
ATOM 680 O O . TYR A 1 84 ? -19.576 -3.515 9.678 1.00 96.00 84 TYR A O 1
ATOM 688 N N . GLY A 1 85 ? -19.775 -5.746 9.538 1.00 95.56 85 GLY A N 1
ATOM 689 C CA . GLY A 1 85 ? -20.727 -5.723 8.426 1.00 95.56 85 GLY A CA 1
ATOM 690 C C . GLY A 1 85 ? -21.976 -4.879 8.703 1.00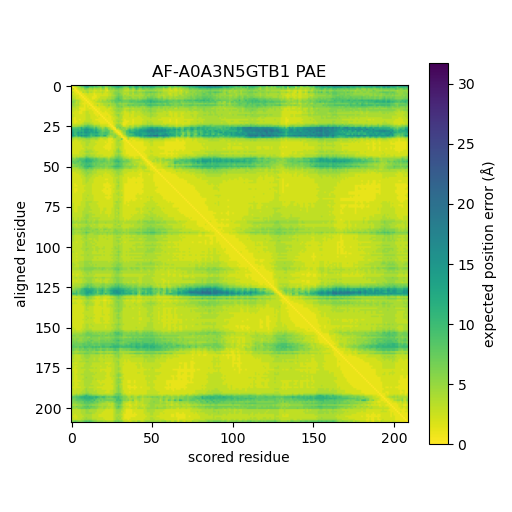 95.56 85 GLY A C 1
ATOM 691 O O . GLY A 1 85 ? -22.429 -4.156 7.818 1.00 95.56 85 GLY A O 1
ATOM 692 N N . GLU A 1 86 ? -22.493 -4.904 9.935 1.00 96.94 86 GLU A N 1
ATOM 693 C CA . GLU A 1 86 ? -23.659 -4.104 10.340 1.00 96.94 86 GLU A CA 1
ATOM 694 C C . GLU A 1 86 ? -23.368 -2.597 10.308 1.00 96.94 86 GLU A C 1
ATOM 696 O O . GLU A 1 86 ? -24.179 -1.819 9.807 1.00 96.94 86 GLU A O 1
ATOM 701 N N . GLN A 1 87 ? -22.194 -2.173 10.781 1.00 97.31 87 GLN A N 1
ATOM 702 C CA . GLN A 1 87 ? -21.774 -0.771 10.774 1.00 97.31 87 GLN A CA 1
ATOM 703 C C . GLN A 1 87 ? -21.578 -0.260 9.345 1.00 97.31 87 GLN A C 1
ATOM 705 O O . GLN A 1 87 ? -22.022 0.842 9.020 1.00 97.31 87 GLN A O 1
ATOM 710 N N . PHE A 1 88 ? -20.972 -1.075 8.474 1.00 94.94 88 PHE A N 1
ATOM 711 C CA . PHE A 1 88 ? -20.836 -0.749 7.054 1.00 94.94 88 PHE A CA 1
ATOM 712 C C . PHE A 1 88 ? -22.189 -0.666 6.340 1.00 94.94 88 PHE A C 1
ATOM 714 O O . PHE A 1 88 ? -22.381 0.223 5.512 1.00 94.94 88 PHE A O 1
ATOM 721 N N . ALA A 1 89 ? -23.136 -1.551 6.669 1.00 94.62 89 ALA A N 1
ATOM 722 C CA . ALA A 1 89 ? -24.488 -1.504 6.116 1.00 94.62 89 ALA A CA 1
ATOM 723 C C . ALA A 1 89 ? -25.261 -0.259 6.585 1.00 94.62 89 ALA A C 1
ATOM 725 O O . ALA A 1 89 ? -26.004 0.336 5.805 1.00 94.62 89 ALA A O 1
ATOM 726 N N . ALA A 1 90 ? -25.073 0.151 7.841 1.00 97.12 90 ALA A N 1
ATOM 727 C CA . ALA A 1 90 ? -25.725 1.325 8.412 1.00 97.12 90 ALA A CA 1
ATOM 728 C C . ALA A 1 90 ? -25.123 2.652 7.917 1.00 97.12 90 ALA A C 1
ATOM 730 O O . ALA A 1 90 ? -25.846 3.637 7.767 1.00 97.12 90 ALA A O 1
ATOM 731 N N . ASN A 1 91 ? -23.810 2.700 7.676 1.00 95.19 91 ASN A N 1
ATOM 732 C CA . ASN A 1 91 ? -23.108 3.914 7.278 1.00 95.19 91 ASN A CA 1
ATOM 733 C C . ASN A 1 91 ? -21.997 3.622 6.248 1.00 95.19 91 ASN A C 1
ATOM 735 O O . ASN A 1 91 ? -20.906 3.191 6.626 1.00 95.19 91 ASN A O 1
ATOM 739 N N . PRO A 1 92 ? -22.191 3.979 4.965 1.00 86.50 92 PRO A N 1
ATOM 740 C CA . PRO A 1 92 ? -21.162 3.823 3.935 1.00 86.50 92 PRO A CA 1
ATOM 741 C C . PRO A 1 92 ? -19.858 4.589 4.218 1.00 86.50 92 PRO A C 1
ATOM 743 O O . PRO A 1 92 ? -18.798 4.209 3.728 1.00 86.50 92 PRO A O 1
ATOM 746 N N . LYS A 1 93 ? -19.907 5.659 5.026 1.00 91.81 93 LYS A N 1
ATOM 747 C CA . LYS A 1 93 ? -18.724 6.438 5.431 1.00 91.81 93 LYS A CA 1
ATOM 748 C C . LYS A 1 93 ? -17.989 5.847 6.636 1.00 91.81 93 LYS A C 1
ATOM 750 O O . LYS A 1 93 ? -16.958 6.388 7.021 1.00 91.81 93 LYS A O 1
ATOM 755 N N . PHE A 1 94 ? -18.466 4.739 7.205 1.00 95.06 94 PHE A N 1
ATOM 756 C CA . PHE A 1 94 ? -17.819 4.066 8.335 1.00 95.06 94 PHE A CA 1
ATOM 757 C C . PHE A 1 94 ? -16.375 3.634 8.033 1.00 95.06 94 PHE A C 1
ATOM 759 O O . PHE A 1 94 ? -15.553 3.548 8.938 1.00 95.06 94 PHE A O 1
ATOM 766 N N . ILE A 1 95 ? -16.024 3.458 6.754 1.00 92.25 95 ILE A N 1
ATOM 767 C CA . ILE A 1 95 ? -14.643 3.187 6.340 1.00 92.25 95 ILE A CA 1
ATOM 768 C C . ILE A 1 95 ? -13.642 4.243 6.832 1.00 92.25 95 ILE A C 1
ATOM 770 O O . ILE A 1 95 ? -12.491 3.904 7.078 1.00 92.25 95 ILE A O 1
ATOM 774 N N . TRP A 1 96 ? -14.051 5.504 6.996 1.00 92.12 96 TRP A N 1
ATOM 775 C CA . TRP A 1 96 ? -13.160 6.557 7.490 1.00 92.12 96 TRP A CA 1
ATOM 776 C C . TRP A 1 96 ? -12.822 6.373 8.970 1.00 92.12 96 TRP A C 1
ATOM 778 O O . TRP A 1 96 ? -11.661 6.484 9.338 1.00 92.12 96 TRP A O 1
ATOM 788 N N . GLU A 1 97 ? -13.798 5.960 9.780 1.00 94.44 97 GLU A N 1
ATOM 789 C CA . GLU A 1 97 ? -13.582 5.621 11.192 1.00 94.44 97 GLU A CA 1
ATOM 790 C C . GLU A 1 97 ? -12.611 4.436 11.345 1.00 94.44 97 GLU A C 1
ATOM 792 O O . GLU A 1 97 ? -11.750 4.431 12.218 1.00 94.44 97 GLU A O 1
ATOM 797 N N . VAL A 1 98 ? -12.708 3.451 10.447 1.00 95.44 98 VAL A N 1
ATOM 798 C CA . VAL A 1 98 ? -11.766 2.323 10.380 1.00 95.44 98 VAL A CA 1
ATOM 799 C C . VAL A 1 98 ? -10.37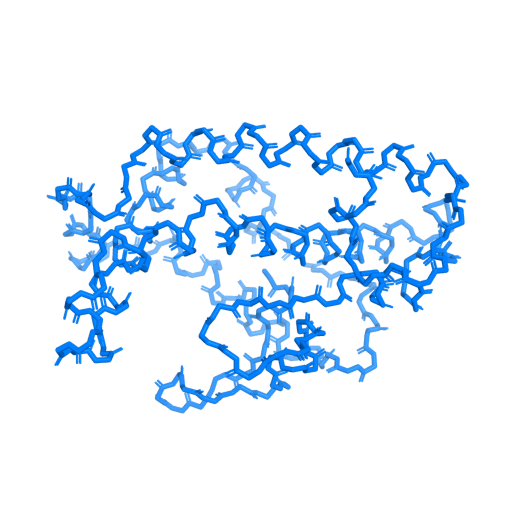1 2.785 9.940 1.00 95.44 98 VAL A C 1
ATOM 801 O O . VAL A 1 98 ? -9.371 2.372 10.523 1.00 95.44 98 VAL A O 1
ATOM 804 N N . LYS A 1 99 ? -10.289 3.638 8.912 1.00 93.12 99 LYS A N 1
ATOM 805 C CA . LYS A 1 99 ? -9.023 4.146 8.364 1.00 93.12 99 LYS A CA 1
ATOM 806 C C . LYS A 1 99 ? -8.250 5.018 9.346 1.00 93.12 99 LYS A C 1
ATOM 808 O O . LYS A 1 99 ? -7.026 5.034 9.268 1.00 93.12 99 LYS A O 1
ATOM 813 N N . ASP A 1 100 ? -8.919 5.702 10.266 1.00 93.75 100 ASP A N 1
ATOM 814 C CA . ASP A 1 100 ? -8.232 6.481 11.297 1.00 93.75 100 ASP A CA 1
ATOM 815 C C . ASP A 1 100 ? -7.321 5.608 12.173 1.00 93.75 100 ASP A C 1
ATOM 817 O O . ASP A 1 100 ? -6.242 6.051 12.568 1.00 93.75 100 ASP A O 1
ATOM 821 N N . ASP A 1 101 ? -7.702 4.352 12.435 1.00 95.62 101 ASP A N 1
ATOM 822 C CA . ASP A 1 101 ? -6.825 3.405 13.131 1.00 95.62 101 ASP A CA 1
ATOM 823 C C . ASP A 1 101 ? -5.614 3.041 12.260 1.00 95.62 101 ASP A C 1
ATOM 825 O O . ASP A 1 101 ? -4.491 2.978 12.759 1.00 95.62 101 ASP A O 1
ATOM 829 N N . TRP A 1 102 ? -5.815 2.865 10.950 1.00 94.00 102 TRP A N 1
ATOM 830 C CA . TRP A 1 102 ? -4.740 2.541 10.005 1.00 94.00 102 TRP A CA 1
ATOM 831 C C . TRP A 1 102 ? -3.717 3.677 9.926 1.00 94.00 102 TRP A C 1
ATOM 833 O O . TRP A 1 102 ? -2.525 3.457 10.133 1.00 94.00 102 TRP A O 1
ATOM 843 N N . TYR A 1 103 ? -4.183 4.911 9.706 1.00 92.25 103 TYR A N 1
ATOM 844 C CA . TYR A 1 103 ? -3.310 6.081 9.652 1.00 92.25 103 TYR A CA 1
ATOM 845 C C . TYR A 1 103 ? -2.639 6.353 11.000 1.00 92.25 103 TYR A C 1
ATOM 847 O O . TYR A 1 103 ? -1.460 6.706 11.029 1.00 92.25 103 TYR A O 1
ATOM 855 N N . GLY A 1 104 ? -3.351 6.168 12.117 1.00 94.50 104 GLY A N 1
ATOM 856 C CA . GLY A 1 104 ? -2.775 6.318 13.452 1.00 94.50 104 GLY A CA 1
ATOM 857 C C . GLY A 1 104 ? -1.589 5.378 13.684 1.00 94.50 104 GLY A C 1
ATOM 858 O O . GLY A 1 104 ? -0.536 5.829 14.138 1.00 94.50 104 GLY A O 1
ATOM 859 N N . LEU A 1 105 ? -1.715 4.106 13.292 1.00 95.31 105 LEU A N 1
ATOM 860 C CA . LEU A 1 105 ? -0.634 3.121 13.406 1.00 95.31 105 LEU A CA 1
ATOM 861 C C . LEU A 1 105 ? 0.540 3.422 12.464 1.00 95.31 105 LEU A C 1
ATOM 863 O O . LEU A 1 105 ? 1.692 3.319 12.891 1.00 95.31 105 LEU A O 1
ATOM 867 N N . ASP A 1 106 ? 0.285 3.880 11.234 1.00 93.94 106 ASP A N 1
ATOM 868 C CA . ASP A 1 106 ? 1.356 4.341 10.339 1.00 93.94 106 ASP A CA 1
ATOM 869 C C . ASP A 1 106 ? 2.148 5.497 10.969 1.00 93.94 106 ASP A C 1
ATOM 871 O O . ASP A 1 106 ? 3.383 5.507 10.968 1.00 93.94 106 ASP A O 1
ATOM 875 N N . PHE A 1 107 ? 1.440 6.482 11.530 1.00 94.25 107 PHE A N 1
ATOM 876 C CA . PHE A 1 107 ? 2.057 7.621 12.201 1.00 94.25 107 PHE A CA 1
ATOM 877 C C . PHE A 1 107 ? 2.873 7.195 13.422 1.00 94.25 107 PHE A C 1
ATOM 879 O O . PHE A 1 107 ? 3.997 7.682 13.585 1.00 94.25 107 PHE A O 1
ATOM 886 N N . ILE A 1 108 ? 2.346 6.294 14.260 1.00 93.38 108 ILE A N 1
ATOM 887 C CA . ILE A 1 108 ? 3.095 5.701 15.377 1.00 93.38 108 ILE A CA 1
ATOM 888 C C . ILE A 1 108 ? 4.388 5.089 14.861 1.00 93.38 108 ILE A C 1
ATOM 890 O O . ILE A 1 108 ? 5.466 5.498 15.292 1.00 93.38 108 ILE A O 1
ATOM 894 N N . TYR A 1 109 ? 4.295 4.180 13.887 1.00 94.69 109 TYR A N 1
ATOM 895 C CA . TYR A 1 109 ? 5.460 3.478 13.369 1.00 94.69 109 TYR A CA 1
ATOM 896 C C . TYR A 1 109 ? 6.523 4.451 12.861 1.00 94.69 109 TYR A C 1
ATOM 898 O O . TYR A 1 109 ? 7.684 4.370 13.268 1.00 94.69 109 TYR A O 1
ATOM 906 N N . VAL A 1 110 ? 6.135 5.395 12.000 1.00 94.00 110 VAL A N 1
ATOM 907 C CA . VAL A 1 110 ? 7.074 6.344 11.403 1.00 94.00 110 VAL A CA 1
ATOM 908 C C . VAL A 1 110 ? 7.774 7.167 12.486 1.00 94.00 110 VAL A C 1
ATOM 910 O O . VAL A 1 110 ? 8.994 7.309 12.420 1.00 94.00 110 VAL A O 1
ATOM 913 N N . ARG A 1 111 ? 7.065 7.684 13.498 1.00 91.56 111 ARG A N 1
ATOM 914 C CA . ARG A 1 111 ? 7.680 8.536 14.535 1.00 91.56 111 ARG A CA 1
ATOM 915 C C . ARG A 1 111 ? 8.538 7.759 15.530 1.00 91.56 111 ARG A C 1
ATOM 917 O O . ARG A 1 111 ? 9.634 8.218 15.849 1.00 91.56 111 ARG A O 1
ATOM 924 N N . ASP A 1 112 ? 8.091 6.583 15.952 1.00 93.44 112 ASP A N 1
ATOM 925 C CA . ASP A 1 112 ? 8.816 5.758 16.926 1.00 93.44 112 ASP A CA 1
ATOM 926 C C . ASP A 1 112 ? 10.064 5.105 16.310 1.00 93.44 112 ASP A C 1
ATOM 928 O O . ASP A 1 112 ? 10.990 4.707 17.019 1.00 93.44 112 ASP A O 1
ATOM 932 N N . HIS A 1 113 ? 10.140 5.063 14.974 1.00 95.50 113 HIS A N 1
ATOM 933 C CA . HIS A 1 113 ? 11.271 4.532 14.222 1.00 95.50 113 HIS A CA 1
ATOM 934 C C . HIS A 1 113 ? 11.933 5.627 13.369 1.00 95.50 113 HIS A C 1
ATOM 936 O O . HIS A 1 113 ? 11.830 5.604 12.137 1.00 95.50 113 HIS A O 1
ATOM 942 N N . PRO A 1 114 ? 12.716 6.550 13.966 1.00 94.44 114 PRO A N 1
ATOM 943 C CA . PRO A 1 114 ? 13.436 7.593 13.222 1.00 94.44 114 PRO A CA 1
ATOM 944 C C . PRO A 1 114 ? 14.477 7.031 12.235 1.00 94.44 114 PRO A C 1
ATOM 946 O O . PRO A 1 114 ? 14.956 7.736 11.353 1.00 94.44 114 PRO A O 1
ATOM 949 N N . GLN A 1 115 ? 14.815 5.743 12.353 1.00 96.25 115 GLN A N 1
ATOM 950 C CA . GLN A 1 115 ? 15.683 5.010 11.426 1.00 96.25 115 GLN A CA 1
ATOM 951 C C . GLN A 1 115 ? 14.913 4.293 10.303 1.00 96.25 115 GLN A C 1
ATOM 953 O O . GLN A 1 115 ? 15.510 3.538 9.527 1.00 96.25 115 GLN A O 1
ATOM 958 N N . SER A 1 116 ? 13.598 4.481 10.199 1.00 95.38 116 SER A N 1
ATOM 959 C CA . SER A 1 116 ? 12.798 3.900 9.122 1.00 95.38 116 SER A CA 1
ATOM 960 C C . SER A 1 116 ? 13.226 4.433 7.749 1.00 95.38 116 SER A C 1
ATOM 962 O O . SER A 1 116 ? 13.869 5.482 7.612 1.00 95.38 116 SER A O 1
ATOM 964 N N . LEU A 1 117 ? 12.870 3.691 6.697 1.00 94.06 117 LEU A N 1
ATOM 965 C CA . LEU A 1 117 ? 13.146 4.105 5.318 1.00 94.06 117 LEU A CA 1
ATOM 966 C C . LEU A 1 117 ? 12.447 5.417 4.959 1.00 94.06 117 LEU A C 1
ATOM 968 O O . LEU A 1 117 ? 12.954 6.140 4.105 1.00 94.06 117 LEU A O 1
ATOM 972 N N . PHE A 1 118 ? 11.338 5.748 5.627 1.00 95.38 118 PHE A N 1
ATOM 973 C CA . PHE A 1 118 ? 10.665 7.024 5.437 1.00 95.38 118 PHE A CA 1
ATOM 974 C C . PHE A 1 118 ? 11.627 8.200 5.689 1.00 95.38 118 PHE A C 1
ATOM 976 O O . PHE A 1 118 ? 11.898 8.989 4.781 1.00 95.38 118 PHE A O 1
ATOM 983 N N . TRP A 1 119 ? 12.228 8.264 6.880 1.00 95.81 119 TRP A N 1
ATOM 984 C CA . TRP A 1 119 ? 13.132 9.357 7.250 1.00 95.81 119 TRP A CA 1
ATOM 985 C C . TRP A 1 119 ? 14.462 9.307 6.505 1.00 95.81 119 TRP A C 1
ATOM 987 O O . TRP A 1 119 ? 14.936 10.329 6.015 1.00 95.81 119 TRP A O 1
ATOM 997 N N . ARG A 1 120 ? 15.074 8.119 6.408 1.00 96.25 120 ARG A N 1
ATOM 998 C CA . ARG A 1 120 ? 16.434 7.985 5.861 1.00 96.25 120 ARG A CA 1
ATOM 999 C C . ARG A 1 120 ? 16.508 8.058 4.342 1.00 96.25 120 ARG A C 1
ATOM 1001 O O . ARG A 1 120 ? 17.550 8.435 3.816 1.00 96.25 120 ARG A O 1
ATOM 1008 N N . VAL A 1 121 ? 15.459 7.624 3.645 1.00 93.50 121 VAL A N 1
ATOM 1009 C CA . VAL A 1 121 ? 15.485 7.434 2.186 1.00 93.50 121 VAL A CA 1
ATOM 1010 C C . VAL A 1 121 ? 14.367 8.221 1.515 1.00 93.50 121 VAL A C 1
ATOM 1012 O O . VAL A 1 121 ? 14.628 9.011 0.612 1.00 93.50 121 VAL A O 1
ATOM 1015 N N . PHE A 1 122 ? 13.124 8.038 1.958 1.00 93.38 122 PHE A N 1
ATOM 1016 C CA . PHE A 1 122 ? 11.953 8.542 1.245 1.00 93.38 122 PHE A CA 1
ATOM 1017 C C . PHE A 1 122 ? 11.885 10.071 1.197 1.00 93.38 122 PHE A C 1
ATOM 1019 O O . PHE A 1 122 ? 11.589 10.634 0.145 1.00 93.38 122 PHE A O 1
ATOM 1026 N N . LEU A 1 123 ? 12.202 10.765 2.295 1.00 94.25 123 LEU A N 1
ATOM 1027 C CA . LEU A 1 123 ? 12.179 12.234 2.325 1.00 94.25 123 LEU A CA 1
ATOM 1028 C C . LEU A 1 123 ? 13.101 12.870 1.276 1.00 94.25 123 LEU A C 1
ATOM 1030 O O . LEU A 1 123 ? 12.721 13.845 0.620 1.00 94.25 123 LEU A O 1
ATOM 1034 N N . ALA A 1 124 ? 14.280 12.287 1.067 1.00 92.75 124 ALA A N 1
ATOM 1035 C CA . ALA A 1 124 ? 15.243 12.746 0.071 1.00 92.75 124 ALA A CA 1
ATOM 1036 C C . ALA A 1 124 ? 14.976 12.183 -1.336 1.00 92.75 124 ALA A C 1
ATOM 1038 O O . ALA A 1 124 ? 15.606 12.630 -2.293 1.00 92.75 124 ALA A O 1
ATOM 1039 N N . ALA A 1 125 ? 14.052 11.226 -1.484 1.00 88.12 125 ALA A N 1
ATOM 1040 C CA . ALA A 1 125 ? 13.813 10.551 -2.751 1.00 88.12 125 ALA A CA 1
ATOM 1041 C C . ALA A 1 125 ? 13.357 11.535 -3.837 1.00 88.12 125 ALA A C 1
ATOM 1043 O O . ALA A 1 125 ? 12.436 12.332 -3.637 1.00 88.12 125 ALA A O 1
ATOM 1044 N N . GLN A 1 126 ? 14.003 11.442 -4.993 1.00 83.69 126 GLN A N 1
ATOM 1045 C CA . GLN A 1 126 ? 13.670 12.149 -6.225 1.00 83.69 126 GLN A CA 1
ATOM 1046 C C . GLN A 1 126 ? 13.584 11.077 -7.311 1.00 83.69 126 GLN A C 1
ATOM 1048 O O . GLN A 1 126 ? 14.616 10.730 -7.883 1.00 83.69 126 GLN A O 1
ATOM 1053 N N . PRO A 1 127 ? 12.417 10.442 -7.514 1.00 71.81 127 PRO A N 1
ATOM 1054 C CA . PRO A 1 127 ? 12.343 9.315 -8.424 1.00 71.81 127 PRO A CA 1
ATOM 1055 C C . PRO A 1 127 ? 12.671 9.753 -9.847 1.00 71.81 127 PRO A C 1
ATOM 1057 O O . PRO A 1 127 ? 12.060 10.663 -10.409 1.00 71.81 127 PRO A O 1
ATOM 1060 N N . ASP A 1 128 ? 13.640 9.062 -10.424 1.00 73.50 128 ASP A N 1
ATOM 1061 C CA . ASP A 1 128 ? 13.991 9.096 -11.828 1.00 73.50 128 ASP A CA 1
ATOM 1062 C C . ASP A 1 128 ? 13.502 7.809 -12.515 1.00 73.50 128 ASP A C 1
ATOM 1064 O O . ASP A 1 128 ? 12.938 6.911 -11.889 1.00 73.50 128 ASP A O 1
ATOM 1068 N N . GLY A 1 129 ? 13.639 7.736 -13.840 1.00 70.44 129 GLY A N 1
ATOM 1069 C CA . GLY A 1 129 ? 13.389 6.491 -14.576 1.00 70.44 129 GLY A CA 1
ATOM 1070 C C . GLY A 1 129 ? 11.946 5.974 -14.566 1.00 70.44 129 GLY A C 1
ATOM 1071 O O . GLY A 1 129 ? 11.730 4.817 -14.921 1.00 70.44 129 GLY A O 1
ATOM 1072 N N . PHE A 1 130 ? 10.966 6.796 -14.183 1.00 77.69 130 PHE A N 1
ATOM 1073 C CA . PHE A 1 130 ? 9.559 6.459 -14.350 1.00 77.69 130 PHE A CA 1
ATOM 1074 C C . PHE A 1 130 ? 9.076 6.893 -15.741 1.00 77.69 130 PHE A C 1
ATOM 1076 O O . PHE A 1 130 ? 9.168 8.053 -16.148 1.00 77.69 130 PHE A O 1
ATOM 1083 N N . ASP A 1 131 ? 8.585 5.914 -16.482 1.00 84.25 131 ASP A N 1
ATOM 1084 C CA . ASP A 1 131 ? 8.097 6.025 -17.851 1.00 84.25 131 ASP A CA 1
ATOM 1085 C C . ASP A 1 131 ? 6.925 5.053 -18.033 1.00 84.25 131 ASP A C 1
ATOM 1087 O O . ASP A 1 131 ? 6.961 4.114 -18.825 1.00 84.25 131 ASP A O 1
ATOM 1091 N N . LEU A 1 132 ? 5.889 5.244 -17.219 1.00 90.62 132 LEU A N 1
ATOM 1092 C CA . LEU A 1 132 ? 4.627 4.532 -17.371 1.00 90.62 132 LEU A CA 1
ATOM 1093 C C . LEU A 1 132 ? 3.702 5.410 -18.212 1.00 90.62 132 LEU A C 1
ATOM 1095 O O . LEU A 1 132 ? 3.394 6.537 -17.831 1.00 90.62 132 LEU A O 1
ATOM 1099 N N . ASP A 1 133 ? 3.280 4.895 -19.361 1.00 90.00 133 ASP A N 1
ATOM 1100 C CA . ASP A 1 133 ? 2.423 5.574 -20.338 1.00 90.00 133 ASP A CA 1
ATOM 1101 C C . ASP A 1 133 ? 1.092 6.044 -19.744 1.00 90.00 133 ASP A C 1
ATOM 1103 O O . ASP A 1 133 ? 0.547 7.069 -20.149 1.00 90.00 133 ASP A O 1
ATOM 1107 N N . PHE A 1 134 ? 0.603 5.318 -18.744 1.00 91.94 134 PHE A N 1
ATOM 1108 C CA . PHE A 1 134 ? -0.649 5.606 -18.065 1.00 91.94 134 PHE A CA 1
ATOM 1109 C C . PHE A 1 134 ? -0.504 6.469 -16.804 1.00 91.94 134 PHE A C 1
ATOM 1111 O O . PHE A 1 134 ? -1.527 6.863 -16.258 1.00 91.94 134 PHE A O 1
ATOM 1118 N N . LEU A 1 135 ? 0.713 6.742 -16.305 1.00 90.88 135 LEU A N 1
ATOM 1119 C CA . LEU A 1 135 ? 0.916 7.504 -15.067 1.00 90.88 135 LEU A CA 1
ATOM 1120 C C . LEU A 1 135 ? 1.731 8.777 -15.331 1.00 90.88 135 LEU A C 1
ATOM 1122 O O . LEU A 1 135 ? 2.956 8.714 -15.476 1.00 90.88 135 LEU A O 1
ATOM 1126 N N . PRO A 1 136 ? 1.087 9.953 -15.349 1.00 90.12 136 PRO A N 1
ATOM 1127 C CA . PRO A 1 136 ? 1.786 11.177 -15.678 1.00 90.12 136 PRO A CA 1
ATOM 1128 C C . PRO A 1 136 ? 2.712 11.645 -14.545 1.00 90.12 136 PRO A C 1
ATOM 1130 O O . PRO A 1 136 ? 2.402 11.545 -13.359 1.00 90.12 136 PRO A O 1
ATOM 1133 N N . ARG A 1 137 ? 3.853 12.230 -14.935 1.00 89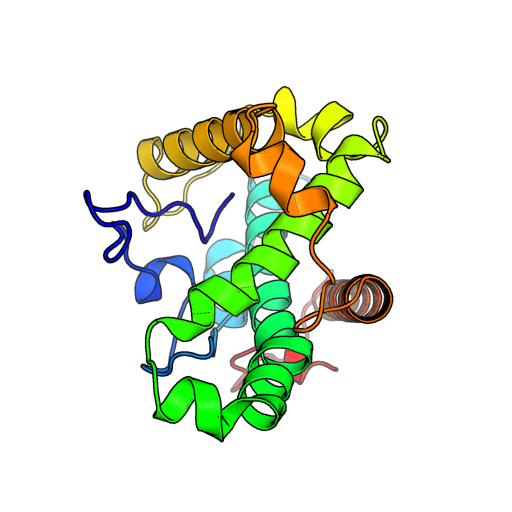.06 137 ARG A N 1
ATOM 1134 C CA . ARG A 1 137 ? 4.920 12.733 -14.045 1.00 89.06 137 ARG A CA 1
ATOM 1135 C C . ARG A 1 137 ? 4.420 13.581 -12.885 1.00 89.06 137 ARG A C 1
ATOM 1137 O O . ARG A 1 137 ? 4.756 13.318 -11.736 1.00 89.06 137 ARG A O 1
ATOM 1144 N N . HIS A 1 138 ? 3.610 14.578 -13.203 1.00 89.44 138 HIS A N 1
ATOM 1145 C CA . HIS A 1 138 ? 3.126 15.540 -12.224 1.00 89.44 138 HIS A CA 1
ATOM 1146 C C . HIS A 1 138 ? 2.209 14.892 -11.169 1.00 89.44 138 HIS A C 1
ATOM 1148 O O . HIS A 1 138 ? 2.191 15.341 -10.028 1.00 89.44 138 HIS A O 1
ATOM 1154 N N . ALA A 1 139 ? 1.503 13.811 -11.516 1.00 90.62 139 ALA A N 1
ATOM 1155 C CA . ALA A 1 139 ? 0.651 13.059 -10.597 1.00 90.62 139 ALA A CA 1
ATOM 1156 C C . ALA A 1 139 ? 1.498 12.299 -9.552 1.00 90.62 139 ALA A C 1
ATOM 1158 O O . ALA A 1 139 ? 1.273 12.396 -8.344 1.00 90.62 139 ALA A O 1
ATOM 1159 N N . LEU A 1 140 ? 2.576 11.648 -10.005 1.00 90.00 140 LEU A N 1
ATOM 1160 C CA . LEU A 1 140 ? 3.559 11.018 -9.119 1.00 90.00 140 LEU A CA 1
ATOM 1161 C C . LEU A 1 140 ? 4.258 12.042 -8.208 1.00 90.00 140 LEU A C 1
ATOM 1163 O O . LEU A 1 140 ? 4.365 11.824 -7.001 1.00 90.00 140 LEU A O 1
ATOM 1167 N N . GLU A 1 141 ? 4.721 13.161 -8.769 1.00 90.81 141 GLU A N 1
ATOM 1168 C CA . GLU A 1 141 ? 5.379 14.236 -8.013 1.00 90.81 141 GLU A CA 1
ATOM 1169 C C . GLU A 1 141 ? 4.448 14.835 -6.948 1.00 90.81 141 GLU A C 1
ATOM 1171 O O . GLU A 1 141 ? 4.869 15.032 -5.805 1.00 90.81 141 GLU A O 1
ATOM 1176 N N . HIS A 1 142 ? 3.172 15.054 -7.289 1.00 91.12 142 HIS A N 1
ATOM 1177 C CA . HIS A 1 142 ? 2.143 15.480 -6.343 1.00 91.12 142 HIS A CA 1
ATOM 1178 C C . HIS A 1 142 ? 2.040 14.510 -5.161 1.00 91.12 142 HIS A C 1
ATOM 1180 O O . HIS A 1 142 ? 2.154 14.931 -4.009 1.00 91.12 142 HIS A O 1
ATOM 1186 N N . GLN A 1 143 ? 1.902 13.209 -5.430 1.00 92.00 143 GLN A N 1
ATOM 1187 C CA . GLN A 1 143 ? 1.731 12.220 -4.369 1.00 92.00 143 GLN A CA 1
ATOM 1188 C C . GLN A 1 143 ? 2.968 12.072 -3.483 1.00 92.00 143 GLN A C 1
ATOM 1190 O O . GLN A 1 143 ? 2.861 11.901 -2.269 1.00 92.00 143 GLN A O 1
ATOM 1195 N N . ILE A 1 144 ? 4.163 12.151 -4.064 1.00 92.31 144 ILE A N 1
ATOM 1196 C CA . ILE A 1 144 ? 5.410 12.113 -3.296 1.00 92.31 144 ILE A CA 1
ATOM 1197 C C . ILE A 1 144 ? 5.472 13.283 -2.328 1.00 92.31 144 ILE A C 1
ATOM 1199 O O . ILE A 1 144 ? 5.747 13.084 -1.145 1.00 92.31 144 ILE A O 1
ATOM 1203 N N . ASN A 1 145 ? 5.199 14.491 -2.818 1.00 93.12 145 ASN A N 1
ATOM 1204 C CA . ASN A 1 145 ? 5.193 15.685 -1.985 1.00 93.12 145 ASN A CA 1
ATOM 1205 C C . ASN A 1 145 ? 4.117 15.594 -0.901 1.00 93.12 145 ASN A C 1
ATOM 1207 O O . ASN A 1 145 ? 4.402 15.895 0.256 1.00 93.12 145 ASN A O 1
ATOM 1211 N N . HIS A 1 146 ? 2.927 15.094 -1.244 1.00 93.31 146 HIS A N 1
ATOM 1212 C CA . HIS A 1 146 ? 1.864 14.841 -0.279 1.00 93.31 146 HIS A CA 1
ATOM 1213 C C . HIS A 1 146 ? 2.329 13.908 0.849 1.00 93.31 146 HIS A C 1
ATOM 1215 O O . HIS A 1 146 ? 2.270 14.303 2.009 1.00 93.31 146 HIS A O 1
ATOM 1221 N N . ILE A 1 147 ? 2.868 12.722 0.535 1.00 94.31 147 ILE A N 1
ATOM 1222 C CA . ILE A 1 147 ? 3.333 11.745 1.541 1.00 94.31 147 ILE A CA 1
ATOM 1223 C C . ILE A 1 147 ? 4.463 12.327 2.401 1.00 94.31 147 ILE A C 1
ATOM 1225 O O . ILE A 1 147 ? 4.452 12.170 3.624 1.00 94.31 147 ILE A O 1
ATOM 1229 N N . LYS A 1 148 ? 5.434 13.015 1.778 1.00 94.81 148 LYS A N 1
ATOM 1230 C CA . LYS A 1 148 ? 6.533 13.674 2.500 1.00 94.81 148 LYS A CA 1
ATOM 1231 C C . LYS A 1 148 ? 5.990 14.660 3.526 1.00 94.81 148 LYS A C 1
ATOM 1233 O O . LYS A 1 148 ? 6.445 14.651 4.664 1.00 94.81 148 LYS A O 1
ATOM 1238 N N . THR A 1 149 ? 5.030 15.497 3.149 1.00 95.25 149 THR A N 1
ATOM 1239 C CA . THR A 1 149 ? 4.437 16.482 4.059 1.00 95.25 149 THR A CA 1
ATOM 1240 C C . THR A 1 149 ? 3.536 15.828 5.103 1.00 95.25 149 THR A C 1
ATOM 1242 O O . THR A 1 149 ? 3.621 16.173 6.279 1.00 95.25 149 THR A O 1
ATOM 1245 N N . PHE A 1 150 ? 2.707 14.864 4.702 1.00 94.19 150 PHE A N 1
ATOM 1246 C CA . PHE A 1 150 ? 1.700 14.235 5.551 1.00 94.19 150 PHE A CA 1
ATOM 1247 C C . PHE A 1 150 ? 2.312 13.597 6.801 1.00 94.19 150 PHE A C 1
ATOM 1249 O O . PHE A 1 150 ? 1.935 13.954 7.915 1.00 94.19 150 PHE A O 1
ATOM 1256 N N . TYR A 1 151 ? 3.328 12.745 6.641 1.00 94.44 151 TYR A N 1
ATOM 1257 C CA . TYR A 1 151 ? 3.969 12.077 7.780 1.00 94.44 151 TYR A CA 1
ATOM 1258 C C . TYR A 1 151 ? 4.860 13.002 8.633 1.00 94.44 151 TYR A C 1
ATOM 1260 O O . TYR A 1 151 ? 5.248 12.637 9.742 1.00 94.44 151 TYR A O 1
ATOM 1268 N N . GLN A 1 152 ? 5.140 14.225 8.164 1.00 94.25 152 GLN A N 1
ATOM 1269 C CA . GLN A 1 152 ? 5.837 15.266 8.930 1.00 94.25 152 GLN A CA 1
ATOM 1270 C C . GLN A 1 152 ? 4.895 16.175 9.739 1.00 94.25 152 GLN A C 1
ATOM 1272 O O . GLN A 1 152 ? 5.381 16.968 10.547 1.00 94.25 152 GLN A O 1
ATOM 1277 N N . ARG A 1 153 ? 3.568 16.074 9.560 1.00 94.56 153 ARG A N 1
ATOM 1278 C CA . ARG A 1 153 ? 2.575 16.866 10.312 1.00 94.56 153 ARG A CA 1
ATOM 1279 C C . ARG A 1 153 ? 2.726 16.679 11.826 1.00 94.56 153 ARG A C 1
ATOM 1281 O O . ARG A 1 153 ? 3.167 15.629 12.279 1.00 94.56 153 ARG A O 1
ATOM 1288 N N . GLN A 1 154 ? 2.360 17.679 12.624 1.00 91.38 154 GLN A N 1
ATOM 1289 C CA . GLN A 1 154 ? 2.399 17.603 14.098 1.00 91.38 154 GLN A CA 1
ATOM 1290 C C . GLN A 1 154 ? 1.180 18.250 14.767 1.00 91.38 154 GLN A C 1
ATOM 1292 O O . GLN A 1 154 ? 1.166 18.405 15.985 1.00 91.38 154 GLN A O 1
ATOM 1297 N N . ASP A 1 155 ? 0.182 18.635 13.975 1.00 93.62 155 ASP A N 1
ATOM 1298 C CA . ASP A 1 155 ? -1.036 19.291 14.441 1.00 93.62 155 ASP A CA 1
ATOM 1299 C C . ASP A 1 155 ? -1.907 18.393 15.340 1.00 93.62 155 ASP A C 1
ATOM 1301 O O . ASP A 1 155 ? -1.682 17.186 15.466 1.00 93.62 155 ASP A O 1
ATOM 1305 N N . ASP A 1 156 ? -2.900 19.007 15.988 1.00 92.50 156 ASP A N 1
ATOM 1306 C CA . ASP A 1 156 ? -3.735 18.366 17.010 1.00 92.50 156 ASP A CA 1
ATOM 1307 C C . ASP A 1 156 ? -4.485 17.128 16.498 1.00 92.50 156 ASP A C 1
ATOM 1309 O O . ASP A 1 156 ? -4.697 16.190 17.265 1.00 92.50 156 ASP A O 1
ATOM 1313 N N . GLU A 1 157 ? -4.844 17.088 15.210 1.00 89.44 157 GLU A N 1
ATOM 1314 C CA . GLU A 1 157 ? -5.469 15.920 14.572 1.00 89.44 157 GLU A CA 1
ATOM 1315 C C . GLU A 1 157 ? -4.534 14.711 14.652 1.00 89.44 157 GLU A C 1
ATOM 1317 O O . GLU A 1 157 ? -4.914 13.631 15.107 1.00 89.44 157 GLU A O 1
ATOM 1322 N N . ILE A 1 158 ? -3.264 14.921 14.305 1.00 90.06 158 ILE A N 1
ATOM 1323 C CA . ILE A 1 158 ? -2.247 13.882 14.390 1.00 90.06 158 ILE A CA 1
ATOM 1324 C C . ILE A 1 158 ? -1.996 13.479 15.842 1.00 90.06 158 ILE A C 1
ATOM 1326 O O . ILE A 1 158 ? -1.892 12.289 16.127 1.00 90.06 158 ILE A O 1
ATOM 1330 N N . GLN A 1 159 ? -1.936 14.434 16.774 1.00 88.62 159 GLN A N 1
ATOM 1331 C CA . GLN A 1 159 ? -1.773 14.125 18.202 1.00 88.62 159 GLN A CA 1
ATOM 1332 C C . GLN A 1 159 ? -2.955 13.325 18.768 1.00 88.62 159 GLN A C 1
ATOM 1334 O O . GLN A 1 159 ? -2.775 12.512 19.679 1.00 88.62 159 GLN A O 1
ATOM 1339 N N . ALA A 1 160 ? -4.163 13.547 18.249 1.00 88.69 160 ALA A N 1
ATOM 1340 C CA . ALA A 1 160 ? -5.347 12.787 18.621 1.00 88.69 160 ALA A CA 1
ATOM 1341 C C . ALA A 1 160 ? -5.291 11.349 18.088 1.00 88.69 160 ALA A C 1
ATOM 1343 O O . ALA A 1 160 ? -5.661 10.432 18.825 1.00 88.69 160 ALA A O 1
ATOM 1344 N N . ALA A 1 161 ? -4.764 11.140 16.874 1.00 86.25 161 ALA A N 1
ATOM 1345 C CA . ALA A 1 161 ? -4.619 9.811 16.281 1.00 86.25 161 ALA A CA 1
ATOM 1346 C C . ALA A 1 161 ? -3.859 8.846 17.208 1.00 86.25 161 ALA A C 1
ATOM 1348 O O . ALA A 1 161 ? -4.322 7.733 17.420 1.00 86.25 161 ALA A O 1
ATOM 1349 N N . TYR A 1 162 ? -2.794 9.307 17.880 1.00 83.19 162 TYR A N 1
ATOM 1350 C CA . TYR A 1 162 ? -2.008 8.516 18.846 1.00 83.19 162 TYR A CA 1
ATOM 1351 C C . TYR A 1 162 ? -2.796 7.935 20.017 1.00 83.19 162 TYR A C 1
ATOM 1353 O O . TYR A 1 162 ? -2.394 6.925 20.592 1.00 83.19 162 TYR A O 1
ATOM 1361 N N . LYS A 1 163 ? -3.875 8.606 20.417 1.00 86.12 163 LYS A N 1
ATOM 1362 C CA . LYS A 1 163 ? -4.649 8.273 21.617 1.00 86.12 163 LYS A CA 1
ATOM 1363 C C . LYS A 1 163 ? -5.860 7.407 21.297 1.00 86.12 163 LYS A C 1
ATOM 1365 O O . LYS A 1 163 ? -6.654 7.123 22.196 1.00 86.12 163 LYS A O 1
ATOM 1370 N N . ARG A 1 164 ? -6.032 7.029 20.028 1.00 91.00 164 ARG A N 1
ATOM 1371 C CA . ARG A 1 164 ? -7.127 6.166 19.605 1.00 91.00 164 ARG A CA 1
ATOM 1372 C C . ARG A 1 164 ? -7.000 4.791 20.270 1.00 91.00 164 ARG A C 1
ATOM 1374 O O . ARG A 1 164 ? -5.897 4.336 20.562 1.00 91.00 164 ARG A O 1
ATOM 1381 N N . PRO A 1 165 ? -8.129 4.115 20.520 1.00 92.44 165 PRO A N 1
ATOM 1382 C CA . PRO A 1 165 ? -8.125 2.782 21.108 1.00 92.44 165 PRO A CA 1
ATOM 1383 C C . PRO A 1 165 ? -7.755 1.668 20.112 1.00 92.44 165 PRO A C 1
ATOM 1385 O O . PRO A 1 165 ? -7.612 0.529 20.547 1.00 92.44 165 PRO A O 1
ATOM 1388 N N . TYR A 1 166 ? -7.607 1.977 18.814 1.00 94.12 166 TYR A N 1
ATOM 1389 C CA . TYR A 1 166 ? -7.234 1.024 17.757 1.00 94.12 166 TYR A CA 1
ATOM 1390 C C . TYR A 1 166 ? -8.140 -0.218 17.719 1.00 94.12 166 TYR A C 1
ATOM 1392 O O . TYR A 1 166 ? -7.689 -1.362 17.751 1.00 94.12 166 TYR A O 1
ATOM 1400 N N . VAL A 1 167 ? -9.454 0.024 17.726 1.00 95.50 167 VAL A N 1
ATOM 1401 C CA . VAL A 1 167 ? -10.489 -1.015 17.853 1.00 95.50 167 VAL A CA 1
ATOM 1402 C C . VAL A 1 167 ? -10.685 -1.785 16.549 1.00 95.50 167 VAL A C 1
ATOM 1404 O O . VAL A 1 167 ? -11.066 -2.954 16.590 1.00 95.50 167 VAL A O 1
ATOM 1407 N N . TYR A 1 168 ? -10.449 -1.147 15.403 1.00 96.25 168 TYR A N 1
ATOM 1408 C CA . TYR A 1 168 ? -10.712 -1.713 14.079 1.00 96.25 168 TYR A CA 1
ATOM 1409 C C . TYR A 1 168 ? -9.486 -2.370 13.453 1.00 96.25 168 TYR A C 1
ATOM 1411 O O . TYR A 1 168 ? -9.633 -3.210 12.564 1.00 96.25 168 TYR A O 1
ATOM 1419 N N . LEU A 1 169 ? -8.295 -1.993 13.915 1.00 96.44 169 LEU A N 1
ATOM 1420 C CA . LEU A 1 169 ? -7.033 -2.628 13.573 1.00 96.44 169 LEU A CA 1
ATOM 1421 C C . LEU A 1 169 ? -6.043 -2.395 14.711 1.00 96.44 169 LEU A C 1
ATOM 1423 O O . LEU A 1 169 ? -5.746 -1.250 15.029 1.00 96.44 169 LEU A O 1
ATOM 1427 N N . SER A 1 170 ? -5.529 -3.464 15.307 1.00 95.69 170 SER A N 1
ATOM 1428 C CA . SER A 1 170 ? -4.527 -3.388 16.373 1.00 95.69 170 SER A CA 1
ATOM 1429 C C . SER A 1 170 ? -3.092 -3.397 15.832 1.00 95.69 170 SER A C 1
ATOM 1431 O O . SER A 1 170 ? -2.826 -3.904 14.741 1.00 95.69 170 SER A O 1
ATOM 1433 N N . GLN A 1 171 ? -2.131 -2.923 16.636 1.00 95.12 171 GLN A N 1
ATOM 1434 C CA . GLN A 1 171 ? -0.701 -3.014 16.302 1.00 95.12 171 GLN A CA 1
ATOM 1435 C C . GLN A 1 171 ? -0.265 -4.463 16.024 1.00 95.12 171 GLN A C 1
ATOM 1437 O O . GLN A 1 171 ? 0.469 -4.706 15.077 1.00 95.12 171 GLN A O 1
ATOM 1442 N N . ALA A 1 172 ? -0.759 -5.437 16.797 1.00 96.62 172 ALA A N 1
ATOM 1443 C CA . ALA A 1 172 ? -0.417 -6.846 16.599 1.00 96.62 172 ALA A CA 1
ATOM 1444 C C . ALA A 1 172 ? -0.933 -7.398 15.256 1.00 96.62 172 ALA A C 1
ATOM 1446 O O . ALA A 1 172 ? -0.248 -8.195 14.614 1.00 96.62 172 ALA A O 1
ATOM 1447 N N . GLU A 1 173 ? -2.121 -6.968 14.812 1.00 97.50 173 GLU A N 1
ATOM 1448 C CA . GLU A 1 173 ? -2.643 -7.310 13.482 1.00 97.50 173 GLU A CA 1
ATOM 1449 C C . GLU A 1 173 ? -1.777 -6.684 12.374 1.00 97.50 173 GLU A C 1
ATOM 1451 O O . GLU A 1 173 ? -1.458 -7.373 11.404 1.00 97.50 173 GLU A O 1
ATOM 1456 N N . VAL A 1 174 ? -1.323 -5.431 12.535 1.00 97.00 174 VAL A N 1
ATOM 1457 C CA . VAL A 1 174 ? -0.378 -4.791 11.596 1.00 97.00 174 VAL A CA 1
ATOM 1458 C C . VAL A 1 174 ? 0.965 -5.516 11.566 1.00 97.00 174 VAL A C 1
ATOM 1460 O O . VAL A 1 174 ? 1.457 -5.828 10.484 1.00 97.00 174 VAL A O 1
ATOM 1463 N N . ASP A 1 175 ? 1.547 -5.833 12.720 1.00 97.12 175 ASP A N 1
ATOM 1464 C CA . ASP A 1 175 ? 2.836 -6.528 12.804 1.00 97.12 175 ASP A CA 1
ATOM 1465 C C . ASP A 1 175 ? 2.766 -7.901 12.121 1.00 97.12 175 ASP A C 1
ATOM 1467 O O . ASP A 1 175 ? 3.654 -8.266 11.343 1.00 97.12 175 ASP A O 1
ATOM 1471 N N . SER A 1 176 ? 1.674 -8.639 12.353 1.00 98.12 176 SER A N 1
ATOM 1472 C CA . SER A 1 176 ? 1.408 -9.910 11.676 1.00 98.12 176 SER A CA 1
ATOM 1473 C C . SER A 1 176 ? 1.270 -9.718 10.167 1.00 98.12 176 SER A C 1
ATOM 1475 O O . SER A 1 176 ? 1.875 -10.467 9.400 1.00 98.12 176 SER A O 1
ATOM 1477 N N . PHE A 1 177 ? 0.517 -8.704 9.730 1.00 98.19 177 PHE A N 1
ATOM 1478 C CA . PHE A 1 177 ? 0.353 -8.385 8.314 1.00 98.19 177 PHE A CA 1
ATOM 1479 C C . PHE A 1 177 ? 1.692 -8.062 7.645 1.00 98.19 177 PHE A C 1
ATOM 1481 O O . PHE A 1 177 ? 1.969 -8.579 6.563 1.00 98.19 177 PHE A O 1
ATOM 1488 N N . VAL A 1 178 ? 2.535 -7.240 8.276 1.00 97.50 178 VAL A N 1
ATOM 1489 C CA . VAL A 1 178 ? 3.848 -6.856 7.744 1.00 97.50 178 VAL A CA 1
ATOM 1490 C C . VAL A 1 178 ? 4.762 -8.073 7.637 1.00 97.50 178 VAL A C 1
ATOM 1492 O O . VAL A 1 178 ? 5.379 -8.278 6.587 1.00 97.50 178 VAL A O 1
ATOM 1495 N N . ALA A 1 179 ? 4.835 -8.901 8.682 1.00 98.19 179 ALA A N 1
ATOM 1496 C CA . ALA A 1 179 ? 5.663 -10.104 8.684 1.00 98.19 179 ALA A CA 1
ATOM 1497 C C . ALA A 1 179 ? 5.222 -11.095 7.595 1.00 98.19 179 ALA A C 1
ATOM 1499 O O . ALA A 1 179 ? 6.038 -11.539 6.783 1.00 98.19 179 ALA A O 1
ATOM 1500 N N . GLU A 1 180 ? 3.925 -11.395 7.536 1.00 98.12 180 GLU A N 1
ATOM 1501 C CA . GLU A 1 180 ? 3.359 -12.336 6.574 1.00 98.12 180 GLU A CA 1
ATOM 1502 C C . GLU A 1 180 ? 3.473 -11.826 5.134 1.00 98.12 180 GLU A C 1
ATOM 1504 O O . GLU A 1 180 ? 3.894 -12.562 4.239 1.00 98.12 180 GLU A O 1
ATOM 1509 N N . SER A 1 181 ? 3.149 -10.555 4.897 1.00 98.19 181 SER A N 1
ATOM 1510 C CA . SER A 1 181 ? 3.217 -9.968 3.559 1.00 98.19 181 SER A CA 1
ATOM 1511 C C . SER A 1 181 ? 4.646 -9.909 3.042 1.00 98.19 181 SER A C 1
ATOM 1513 O O . SER A 1 181 ? 4.883 -10.206 1.872 1.00 98.19 181 SER A O 1
ATOM 1515 N N . THR A 1 182 ? 5.613 -9.602 3.910 1.00 97.94 182 THR A N 1
ATOM 1516 C CA . THR A 1 182 ? 7.031 -9.582 3.534 1.00 97.94 182 THR A CA 1
ATOM 1517 C C . THR A 1 182 ? 7.512 -10.969 3.104 1.00 97.94 182 THR A C 1
ATOM 1519 O O . THR A 1 182 ? 8.140 -11.084 2.052 1.00 97.94 182 THR A O 1
ATOM 1522 N N . ASP A 1 183 ? 7.179 -12.030 3.851 1.00 98.38 183 ASP A N 1
ATOM 1523 C CA . ASP A 1 183 ? 7.533 -13.410 3.476 1.00 98.38 183 ASP A CA 1
ATOM 1524 C C . ASP A 1 183 ? 6.889 -13.817 2.140 1.00 98.38 183 ASP A C 1
ATOM 1526 O O . ASP A 1 183 ? 7.562 -14.323 1.239 1.00 98.38 183 ASP A O 1
ATOM 1530 N N . ARG A 1 184 ? 5.595 -13.529 1.962 1.00 98.44 184 ARG A N 1
ATOM 1531 C CA . ARG A 1 184 ? 4.860 -13.836 0.725 1.00 98.44 184 ARG A CA 1
ATOM 1532 C C . ARG A 1 184 ? 5.436 -13.103 -0.489 1.00 98.44 184 ARG A C 1
ATOM 1534 O O . ARG A 1 184 ? 5.681 -13.733 -1.518 1.00 98.44 184 ARG A O 1
ATOM 1541 N N . ILE A 1 185 ? 5.701 -11.801 -0.372 1.00 98.31 185 ILE A N 1
ATOM 1542 C CA . ILE A 1 185 ? 6.302 -10.991 -1.444 1.00 98.31 185 ILE A CA 1
ATOM 1543 C C . ILE A 1 185 ? 7.712 -11.494 -1.772 1.00 98.31 185 ILE A C 1
ATOM 1545 O O . ILE A 1 185 ? 8.061 -11.618 -2.946 1.00 98.31 185 ILE A O 1
ATOM 1549 N N . PHE A 1 186 ? 8.508 -11.846 -0.759 1.00 97.94 186 PHE A N 1
ATOM 1550 C CA . PHE A 1 186 ? 9.850 -12.393 -0.954 1.00 97.94 186 PHE A CA 1
ATOM 1551 C C . PHE A 1 186 ? 9.829 -13.724 -1.722 1.00 97.94 186 PHE A C 1
ATOM 1553 O O . PHE A 1 186 ? 10.599 -13.912 -2.667 1.00 97.94 186 PHE A O 1
ATOM 1560 N N . ARG A 1 187 ? 8.904 -14.630 -1.385 1.00 98.12 187 ARG A N 1
ATOM 1561 C CA . ARG A 1 187 ? 8.707 -15.888 -2.123 1.00 98.12 187 ARG A CA 1
ATOM 1562 C C . ARG A 1 187 ? 8.264 -15.645 -3.562 1.00 98.12 187 ARG A C 1
ATOM 1564 O O . ARG A 1 187 ? 8.839 -16.233 -4.473 1.00 98.12 187 ARG A O 1
ATOM 1571 N N . ILE A 1 188 ? 7.295 -14.753 -3.778 1.00 97.88 188 ILE A N 1
ATOM 1572 C CA . ILE A 1 188 ? 6.835 -14.369 -5.122 1.00 97.88 188 ILE A CA 1
ATOM 1573 C C . ILE A 1 188 ? 7.999 -13.836 -5.960 1.00 97.88 188 ILE A C 1
ATOM 1575 O O . ILE A 1 188 ? 8.174 -14.254 -7.104 1.00 97.88 188 ILE A O 1
ATOM 1579 N N . TYR A 1 189 ? 8.827 -12.958 -5.391 1.00 96.00 189 TYR A N 1
ATOM 1580 C CA . TYR A 1 189 ? 10.015 -12.441 -6.065 1.00 96.00 189 TYR A CA 1
ATOM 1581 C C . TYR A 1 189 ? 10.953 -13.573 -6.511 1.00 96.00 189 TYR A C 1
ATOM 1583 O O . TYR A 1 189 ? 11.372 -13.607 -7.667 1.00 96.00 189 TYR A O 1
ATOM 1591 N N . HIS A 1 190 ? 11.222 -14.544 -5.635 1.00 95.50 190 HIS A N 1
ATOM 1592 C CA . HIS A 1 190 ? 12.061 -15.700 -5.962 1.00 95.50 190 HIS A CA 1
ATOM 1593 C C . HIS A 1 190 ? 11.444 -16.670 -6.972 1.00 95.50 190 HIS A C 1
ATOM 1595 O O . HIS A 1 190 ? 12.181 -17.344 -7.687 1.00 95.50 190 HIS A O 1
ATOM 1601 N N . LEU A 1 191 ? 10.117 -16.750 -7.052 1.00 96.06 191 LEU A N 1
ATOM 1602 C CA . LEU A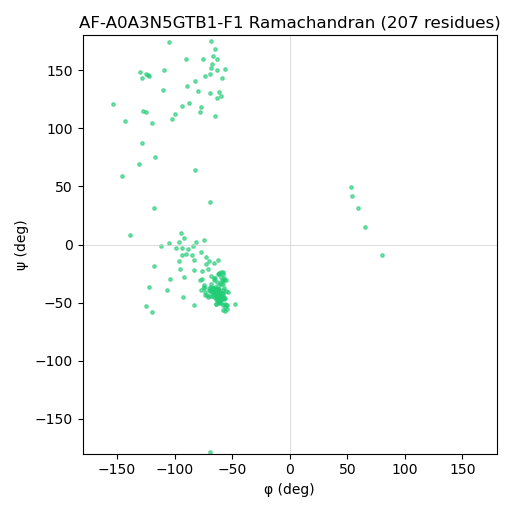 1 191 ? 9.441 -17.536 -8.081 1.00 96.06 191 LEU A CA 1
ATOM 1603 C C . LEU A 1 191 ? 9.501 -16.837 -9.442 1.00 96.06 191 LEU A C 1
ATOM 1605 O O . LEU A 1 191 ? 9.638 -17.500 -10.462 1.00 96.06 191 LEU A O 1
ATOM 1609 N N . LEU A 1 192 ? 9.413 -15.507 -9.476 1.00 94.44 192 LEU A N 1
ATOM 1610 C CA . LEU A 1 192 ? 9.377 -14.738 -10.722 1.00 94.44 192 LEU A CA 1
ATOM 1611 C C . LEU A 1 192 ? 10.762 -14.464 -11.329 1.00 94.44 192 LEU A C 1
ATOM 1613 O O . LEU A 1 192 ? 10.845 -14.222 -12.534 1.00 94.44 192 LEU A O 1
ATOM 1617 N N . TRP A 1 193 ? 11.842 -14.519 -10.541 1.00 89.38 193 TRP A N 1
ATOM 1618 C CA . TRP A 1 193 ? 13.208 -14.249 -11.007 1.00 89.38 193 TRP A CA 1
ATOM 1619 C C . TRP A 1 193 ? 14.201 -15.388 -10.733 1.00 89.38 193 TRP A C 1
ATOM 1621 O O . TRP A 1 193 ? 14.141 -16.023 -9.685 1.00 89.38 193 TRP A O 1
ATOM 1631 N N . PRO A 1 194 ? 15.193 -15.604 -11.626 1.00 83.94 194 PRO A N 1
ATOM 1632 C CA . PRO A 1 194 ? 15.487 -14.819 -12.833 1.00 83.94 194 PRO A CA 1
ATOM 1633 C C . PRO A 1 194 ? 14.637 -15.208 -14.049 1.00 83.94 194 PRO A C 1
ATOM 1635 O O . PRO A 1 194 ? 14.643 -14.500 -15.051 1.00 83.94 194 PRO A O 1
ATOM 1638 N N . THR A 1 195 ? 13.947 -16.346 -13.992 1.00 86.00 195 THR A N 1
ATOM 1639 C CA . THR A 1 195 ? 13.075 -16.833 -15.063 1.00 86.00 195 THR A CA 1
ATOM 1640 C C . THR A 1 195 ? 11.712 -17.146 -14.460 1.00 86.00 195 THR A C 1
ATOM 1642 O O . THR A 1 195 ? 11.637 -18.057 -13.635 1.00 86.00 195 THR A O 1
ATOM 1645 N N . PRO A 1 196 ? 10.650 -16.418 -14.839 1.00 88.56 196 PRO A N 1
ATOM 1646 C CA . PRO A 1 196 ? 9.329 -16.658 -14.281 1.00 88.56 196 PRO A CA 1
ATOM 1647 C C . PRO A 1 196 ? 8.776 -18.016 -14.746 1.00 88.56 196 PRO A C 1
ATOM 1649 O O . PRO A 1 196 ? 9.104 -18.472 -15.849 1.00 88.56 196 PRO A O 1
ATOM 1652 N N . PRO A 1 197 ? 7.909 -18.666 -13.947 1.00 91.25 197 PRO A N 1
ATOM 1653 C CA . PRO A 1 197 ? 7.216 -19.884 -14.343 1.00 91.25 197 PRO A CA 1
ATOM 1654 C C . PRO A 1 197 ? 6.186 -19.587 -15.441 1.00 91.25 197 PRO A C 1
ATOM 1656 O O . PRO A 1 197 ? 6.001 -18.451 -15.878 1.00 91.25 197 PRO A O 1
ATOM 1659 N N . ASN A 1 198 ? 5.450 -20.613 -15.873 1.00 92.38 198 ASN A N 1
ATOM 1660 C CA . ASN A 1 198 ? 4.300 -20.389 -16.740 1.00 92.38 198 ASN A CA 1
ATOM 1661 C C . ASN A 1 198 ? 3.208 -19.601 -15.989 1.00 92.38 198 ASN A C 1
ATOM 1663 O O . ASN A 1 198 ? 2.555 -20.127 -15.089 1.00 92.38 198 ASN A O 1
ATOM 1667 N N . LEU A 1 199 ? 2.997 -18.348 -16.395 1.00 94.56 199 LEU A N 1
ATOM 1668 C CA . LEU A 1 199 ? 1.984 -17.449 -15.834 1.00 94.56 199 LEU A CA 1
ATOM 1669 C C . LEU A 1 199 ? 0.664 -17.459 -16.622 1.00 94.56 199 LEU A C 1
ATOM 1671 O O . LEU A 1 199 ? -0.176 -16.588 -16.404 1.00 94.56 199 LEU A O 1
ATOM 1675 N N . THR A 1 200 ? 0.479 -18.377 -17.573 1.00 94.00 200 THR A N 1
ATOM 1676 C CA . THR A 1 200 ? -0.732 -18.430 -18.406 1.00 94.00 200 THR A CA 1
ATOM 1677 C C . THR A 1 200 ? -1.973 -18.628 -17.536 1.00 94.00 200 THR A C 1
ATOM 1679 O O . THR A 1 200 ? -2.023 -19.547 -16.723 1.00 94.00 200 THR A O 1
ATOM 1682 N N . GLY A 1 201 ? -2.972 -17.759 -17.709 1.00 93.06 201 GLY A N 1
ATOM 1683 C CA . GLY A 1 201 ? -4.246 -17.816 -16.984 1.00 93.06 201 GLY A CA 1
ATOM 1684 C C . GLY A 1 201 ? -4.229 -17.240 -15.564 1.00 93.06 201 GLY A C 1
ATOM 1685 O O . GLY A 1 201 ? -5.299 -17.077 -14.994 1.00 93.06 201 GLY A O 1
ATOM 1686 N N . LYS A 1 202 ? -3.059 -16.893 -15.011 1.00 94.81 202 LYS A N 1
ATOM 1687 C CA . LYS A 1 202 ? -2.952 -16.256 -13.689 1.00 94.81 202 LYS A CA 1
ATOM 1688 C C . LYS A 1 202 ? -3.191 -14.754 -13.788 1.00 94.81 202 LYS A C 1
ATOM 1690 O O . LYS A 1 202 ? -2.703 -14.108 -14.717 1.00 94.81 202 LYS A O 1
ATOM 1695 N N . ILE A 1 203 ? -3.892 -14.188 -12.824 1.00 94.62 203 ILE A N 1
ATOM 1696 C CA . ILE A 1 203 ? -4.239 -12.766 -12.762 1.00 94.62 203 ILE A CA 1
ATOM 1697 C C . ILE A 1 203 ? -3.398 -12.064 -11.692 1.00 94.62 203 ILE A C 1
ATOM 1699 O O . ILE A 1 203 ? -2.912 -10.955 -11.918 1.00 94.62 203 ILE A O 1
ATOM 1703 N N . THR A 1 204 ? -3.167 -12.734 -10.563 1.00 95.88 204 THR A N 1
ATOM 1704 C CA . THR A 1 204 ? -2.390 -12.209 -9.435 1.00 95.88 204 THR A CA 1
ATOM 1705 C C . THR A 1 204 ? -1.214 -13.117 -9.094 1.00 95.88 204 THR A C 1
ATOM 1707 O O . THR A 1 204 ? -1.289 -14.344 -9.192 1.00 95.88 204 THR A O 1
ATOM 1710 N N . ALA A 1 205 ? -0.103 -12.523 -8.658 1.00 96.50 205 ALA A N 1
ATOM 1711 C CA . ALA A 1 205 ? 1.073 -13.248 -8.204 1.00 96.50 205 ALA A CA 1
ATOM 1712 C C . ALA A 1 205 ? 0.808 -14.045 -6.921 1.00 96.50 205 ALA A C 1
ATOM 1714 O O . ALA A 1 205 ? 1.560 -14.968 -6.616 1.00 96.50 205 ALA A O 1
ATOM 1715 N N . LEU A 1 206 ? -0.282 -13.752 -6.203 1.00 96.00 206 LEU A N 1
ATOM 1716 C CA . LEU A 1 206 ? -0.724 -14.570 -5.076 1.00 96.00 206 LEU A CA 1
ATOM 1717 C C . LEU A 1 206 ? -1.076 -16.006 -5.493 1.00 96.00 206 LEU A C 1
ATOM 1719 O O . LEU A 1 206 ? -0.948 -16.908 -4.677 1.00 96.00 206 LEU A O 1
ATOM 1723 N N . GLU A 1 207 ? -1.436 -16.251 -6.759 1.00 96.00 207 GLU A N 1
ATOM 1724 C CA . GLU A 1 207 ? -1.692 -17.598 -7.303 1.00 96.00 207 GLU A CA 1
ATOM 1725 C C . GLU A 1 207 ? -0.415 -18.430 -7.541 1.00 96.00 207 GLU A C 1
ATOM 1727 O O . GLU A 1 207 ? -0.478 -19.507 -8.151 1.00 96.00 207 GLU A O 1
ATOM 1732 N N . LEU A 1 208 ? 0.755 -17.902 -7.173 1.00 94.88 208 LEU A N 1
ATOM 1733 C CA . LEU A 1 208 ? 2.039 -18.608 -7.219 1.00 94.88 208 LEU A CA 1
ATOM 1734 C C . LEU A 1 208 ? 2.423 -19.235 -5.874 1.00 94.88 208 LEU A C 1
ATOM 1736 O O . LEU A 1 208 ? 3.356 -20.037 -5.841 1.00 94.88 208 LEU A O 1
ATOM 1740 N N . LEU A 1 209 ? 1.742 -18.845 -4.796 1.00 93.31 209 LEU A N 1
ATOM 1741 C CA . LEU A 1 209 ? 1.934 -19.361 -3.441 1.00 93.31 209 LEU A CA 1
ATOM 1742 C C . LEU A 1 209 ? 1.014 -20.558 -3.188 1.00 93.31 209 LEU A C 1
ATOM 1744 O O . LEU A 1 209 ? 1.478 -21.483 -2.486 1.00 93.31 209 LEU A O 1
#

Radius of gyration: 17.8 Å; Cα contacts (8 Å, |Δi|>4): 199; chains: 1; bounding box: 48×40×42 Å

Sequence (209 aa):
MAPDSGIPDANWEKFDPPPEVTHFKISDGVLKDLADLDFFRRYLAGNNPARNPGQFSFRLGYFFHLITDNLWTVLIGRPTHARYGEQFAANPKFIWEVKDDWYGLDFIYVRDHPQSLFWRVFLAAQPDGFDLDFLPRHALEHQINHIKTFYQRQDDEIQAAYKRPYVYLSQAEVDSFVAESTDRIFRIYHLLWPTPPNLTGKITALELL

pLDDT: mean 91.78, std 6.24, range [62.25, 98.44]

=== Feature glossary ===
Annotated list of the representations used here:

Nearest PDB structures. The Foldseek neighbor list gives the closest experimentally determined structures in the PDB, ranked by structural alignment. TM-score near 1 means near-identical fold; near 0.3 means only rough topology match. This is how one finds what a novel AlphaFold prediction most resembles in the solved-structure universe.

Foldseek 3Di. Foldseek's 3Di representation compresses backbone geometry into a per-residue letter drawn from a learned twenty-state alphabet. It captures the tertiary interaction pattern around each residue — which residues are packed against it in space, regardless of where they are in sequence.

Radius of gyration, Cα contacts, bounding box. Radius of gyration (Rg) is the root-mean-square distance of Cα atoms from their centroid — a single number for overall size and compactness. A globular domain of N residues has Rg ≈ 2.2·N^0.38 Å; an extended or disordered chain has a much larger Rg. The Cα contact count is the number of residue pairs whose Cα atoms are within 8 Å and are more than four positions apart in sequence — a standard proxy for tertiary packing density. The bounding box is the smallest axis-aligned box enclosing all Cα atoms.

InterPro / GO / CATH / organism. The annotation block draws on four external resources. InterPro: which protein families and domains the sequence belongs to. GO: standardized terms for what the protein does, what process it participates in, and where in the cell it acts. CATH: which structural fold it has in the CATH hierarchy. Organism: the species of origin.

mmCIF coordinates. The mmCIF block holds the 3D Cartesian coordinates of each backbone atom (N, Cα, C, O) in ångströms. mmCIF is the PDB's canonical archive format — a tagged-loop text representation of the atomic model.

pLDDT. pLDDT is the predicted lDDT-Cα score: AlphaFold's confidence that the local environment of each residue (all inter-atomic distances within 15 Å) is correctly placed. It is a per-residue number between 0 and 100, with higher meaning more reliable.

Backbone torsions (φ/ψ). φ (phi) and ψ (psi) are the two rotatable backbone dihedrals per residue: φ is the C(i-1)–N–Cα–C torsion, ψ is the N–Cα–C–N(i+1) torsion, both in degrees on (−180°, 180°]. α-helical residues cluster near (−60°, −45°); β-strand residues near (−120°, +130°). A Ramachandran plot is simply a scatter of (φ, ψ) for every residue.

B-factor. For experimental (PDB) structures, the B-factor (temperature factor) quantifies the positional spread of each atom in the crystal — a combination of thermal vibration and static disorder — in units of Å². High B-factors mark flexible loops or poorly resolved regions; low B-factors mark the rigid, well-ordered core.

Secondary structure (3-state, P-SEA). SS3 is a coarse helix/strand/coil call (letters a/b/c) made by the P-SEA algorithm from inter-Cα distances and dihedrals. It is less detailed than DSSP but needs only Cα positions.

Predicted aligned error. Predicted aligned error is AlphaFold's pairwise confidence. Unlike pLDDT (per-residue), PAE is per-residue-pair and captures whether two parts of the structure are correctly placed relative to each other. Units are ångströms of expected positional error.

Solvent-accessible surface area. Solvent-accessible surface area (SASA) is the area in Å² traced out by the centre of a 1.4 Å probe sphere (a water molecule) rolled over the protein's van der Waals surface (Shrake–Rupley / Lee–Richards construction). Buried residues have near-zero SASA; fully exposed residues can exceed 200 Å². The total SASA scales roughly with the number of surface residues.

Secondary structure (8-state, DSSP). The SS8 string is DSSP's per-residue secondary-structure call. α-helix (H) means an i→i+4 H-bond ladder; β-strand (E) means the residue participates in a β-sheet; 3₁₀ (G) and π (I) are tighter and wider helices; T/S are turns/bends; '-' is loop.

Rendered structure images. Structure images are PyMOL renders from six orthogonal camera directions. Cartoon representation draws helices as coils and strands as arrows; sticks shows the backbone as bonds; surface shows the solvent-excluded envelope. Rainbow coloring maps sequence position to hue (blue→red, N→C); chain coloring assigns a distinct color per polypeptide.

Sequence. The amino-acid sequence is the protein's primary structure: the linear order of residues from the N-terminus to the C-terminus, written in one-letter code. Everything else here — the 3D coordinates, the secondary structure, the domain annotations — is ultimately a consequence of this string.

Contact-map, Ramachandran, and PAE plots. Three diagnostic plots accompany the record. The Cα contact map visualizes the tertiary structure as a 2D adjacency matrix (8 Å cutoff, sequence-local contacts suppressed). The Ramachandran plot shows the distribution of backbone (φ, ψ) torsions, with points in the α and β basins reflecting secondary structure content. The PAE plot shows AlphaFold's inter-residue confidence as a color matrix.